Protein AF-A0AAX6LIA0-F1 (afdb_monomer)

Mean predicted aligned error: 5.25 Å

Nearest PDB structures (foldseek):
  3s5u-assembly2_E  TM=7.256E-01  e=2.165E-06  Enterococcus faecalis ATCC 4200
  3s5u-assembly2_B  TM=7.741E-01  e=2.258E-05  Enterococcus faecalis ATCC 4200
  3s5u-assembly2_D  TM=7.108E-01  e=4.194E-06  Enterococcus faecalis ATCC 4200
  3s5u-assembly1_A  TM=7.457E-01  e=5.562E-05  Enterococcus faecalis ATCC 4200
  3s5u-assembly2_C  TM=7.101E-01  e=5.907E-05  Enterococcus faecalis ATCC 4200

InterPro domains:
  IPR010146 CRISPR-associated protein, Csn2-type [TIGR01866] (2-194)
  IPR038600 CRISPR-associated protein Csn2 superfamily [G3DSA:3.40.50.11940] (22-194)

Sequence (198 aa):
MYADICQGFRDRTDDLRVSNDNLELQTTSSQCSWYGDLMLSVDLNRLFMKKIQTQIIKLMADEQQVAVLDQSRAMIAKVMEASFLLDLPLDVEEAPGLDQALKFAGIHFPTDLTHNPSAVLEALVQTHVELGLKQCPVMTNVSHYLNPEQWAAFEQQVADLGTTVIVIEYSETNRMEKFKNCCYYYVDEDLVDWRDMN

Structure (mmCIF, N/CA/C/O backbone):
data_AF-A0AAX6LIA0-F1
#
_entry.id   AF-A0AAX6LIA0-F1
#
loop_
_atom_site.group_PDB
_atom_site.id
_atom_site.type_symbol
_atom_site.label_atom_id
_atom_site.label_alt_id
_atom_site.label_comp_id
_atom_site.label_asym_id
_atom_site.label_entity_id
_atom_site.label_seq_id
_atom_site.pdbx_PDB_ins_code
_atom_site.Cartn_x
_atom_site.Cartn_y
_atom_site.Cartn_z
_atom_site.occupancy
_atom_site.B_iso_or_equiv
_atom_site.auth_seq_id
_atom_site.auth_comp_id
_atom_site.auth_asym_id
_atom_site.auth_atom_id
_atom_site.pdbx_PDB_model_num
ATOM 1 N N . MET A 1 1 ? 14.192 -15.396 -17.322 1.00 87.19 1 MET A N 1
ATOM 2 C CA . MET A 1 1 ? 14.552 -14.060 -16.802 1.00 87.19 1 MET A CA 1
ATOM 3 C C . MET A 1 1 ? 13.394 -13.339 -16.112 1.00 87.19 1 MET A C 1
ATOM 5 O O . MET A 1 1 ? 13.459 -13.213 -14.901 1.00 87.19 1 MET A O 1
ATOM 9 N N . TYR A 1 2 ? 12.337 -12.878 -16.806 1.00 92.56 2 TYR A N 1
ATOM 10 C CA . TYR A 1 2 ? 11.229 -12.137 -16.153 1.00 92.56 2 TYR A CA 1
ATOM 11 C C . TYR A 1 2 ? 10.661 -12.864 -14.921 1.00 92.56 2 TYR A C 1
ATOM 13 O O . TYR A 1 2 ? 10.548 -12.285 -13.841 1.00 92.56 2 TYR A O 1
ATOM 21 N N . ALA A 1 3 ? 10.359 -14.159 -15.069 1.00 92.81 3 ALA A N 1
ATOM 22 C CA . ALA A 1 3 ? 9.861 -14.983 -13.973 1.00 92.81 3 ALA A CA 1
ATOM 23 C C . ALA A 1 3 ? 10.859 -15.069 -12.805 1.00 92.81 3 ALA A C 1
ATOM 25 O O . ALA A 1 3 ? 10.437 -15.005 -11.654 1.00 92.81 3 ALA A O 1
ATOM 26 N N . ASP A 1 4 ? 12.158 -15.161 -13.096 1.00 92.81 4 ASP A N 1
ATOM 27 C CA . ASP A 1 4 ? 13.226 -15.272 -12.097 1.00 92.81 4 ASP A CA 1
ATOM 28 C C . ASP A 1 4 ? 13.369 -13.972 -11.300 1.00 92.81 4 ASP A C 1
ATOM 30 O O . ASP A 1 4 ? 13.401 -14.010 -10.073 1.00 92.81 4 ASP A O 1
ATOM 34 N N . ILE A 1 5 ? 13.321 -12.814 -11.972 1.00 93.38 5 ILE A N 1
ATOM 35 C CA . ILE A 1 5 ? 13.287 -11.494 -11.320 1.00 93.38 5 ILE A CA 1
ATOM 36 C C . ILE A 1 5 ? 12.077 -11.402 -10.381 1.00 93.38 5 ILE A C 1
ATOM 38 O O . ILE A 1 5 ? 12.208 -10.991 -9.226 1.00 93.38 5 ILE A O 1
ATOM 42 N N . CYS A 1 6 ? 10.901 -11.844 -10.840 1.00 94.88 6 CYS A N 1
ATOM 43 C CA . CYS A 1 6 ? 9.702 -11.873 -10.005 1.00 94.88 6 CYS A CA 1
ATOM 44 C C . CYS A 1 6 ? 9.860 -12.801 -8.787 1.00 94.88 6 CYS A C 1
ATOM 46 O O . CYS A 1 6 ? 9.367 -12.472 -7.710 1.00 94.88 6 CYS A O 1
ATOM 48 N N . GLN A 1 7 ? 10.524 -13.957 -8.914 1.00 94.69 7 GLN A N 1
ATOM 49 C CA . GLN A 1 7 ? 10.805 -14.816 -7.753 1.00 94.69 7 GLN A CA 1
ATOM 50 C C . GLN A 1 7 ? 11.839 -14.189 -6.806 1.00 94.69 7 GLN A C 1
ATOM 52 O O . GLN A 1 7 ? 11.670 -14.294 -5.590 1.00 94.69 7 GLN A O 1
ATOM 57 N N . GLY A 1 8 ? 12.841 -13.488 -7.338 1.00 95.06 8 GLY A N 1
ATOM 58 C CA . GLY A 1 8 ? 13.855 -12.784 -6.555 1.00 95.06 8 GLY A CA 1
ATOM 59 C C . GLY A 1 8 ? 13.259 -11.679 -5.680 1.00 95.06 8 GLY A C 1
ATOM 60 O O . GLY A 1 8 ? 13.524 -11.620 -4.480 1.00 95.06 8 GLY A O 1
ATOM 61 N N . PHE A 1 9 ? 12.358 -10.850 -6.220 1.00 95.31 9 PHE A N 1
ATOM 62 C CA . PHE A 1 9 ? 11.656 -9.834 -5.416 1.00 95.31 9 PHE A CA 1
ATOM 63 C C . PHE A 1 9 ? 10.681 -10.427 -4.390 1.00 95.31 9 PHE A C 1
ATOM 65 O O . PHE A 1 9 ? 10.321 -9.763 -3.420 1.00 95.31 9 PHE A O 1
ATOM 72 N N . ARG A 1 10 ? 10.263 -11.683 -4.578 1.00 92.75 10 ARG A N 1
ATOM 73 C CA . ARG A 1 10 ? 9.476 -12.444 -3.596 1.00 92.75 10 ARG A CA 1
ATOM 74 C C . ARG A 1 10 ? 10.340 -13.139 -2.545 1.00 92.75 10 ARG A C 1
ATOM 76 O O . ARG A 1 10 ? 9.775 -13.867 -1.731 1.00 92.75 10 ARG A O 1
ATOM 83 N N . ASP A 1 11 ? 11.659 -12.938 -2.582 1.00 91.12 11 ASP A N 1
ATOM 84 C CA . ASP A 1 11 ? 12.640 -13.556 -1.682 1.00 91.12 11 ASP A CA 1
ATOM 85 C C . ASP A 1 11 ? 12.565 -15.097 -1.716 1.00 91.12 11 ASP A C 1
ATOM 87 O O . ASP A 1 11 ? 12.709 -15.782 -0.706 1.00 91.12 11 ASP A O 1
ATOM 91 N N . ARG A 1 12 ? 12.240 -15.656 -2.893 1.00 90.31 12 ARG A N 1
ATOM 92 C CA . ARG A 1 12 ? 12.114 -17.109 -3.124 1.00 90.31 12 ARG A CA 1
ATOM 93 C C . ARG A 1 12 ? 13.359 -17.727 -3.748 1.00 90.31 12 ARG A C 1
ATOM 95 O O . ARG A 1 12 ? 13.470 -18.951 -3.774 1.00 90.31 12 ARG A O 1
ATOM 102 N N . THR A 1 13 ? 14.249 -16.893 -4.269 1.00 90.12 13 THR A N 1
ATOM 103 C CA . THR A 1 13 ? 15.551 -17.267 -4.816 1.00 90.12 13 THR A CA 1
ATOM 104 C C . THR A 1 13 ? 16.598 -16.273 -4.321 1.00 90.12 13 THR A C 1
ATOM 106 O O . THR A 1 13 ? 16.269 -15.133 -3.997 1.00 90.12 13 THR A O 1
ATOM 109 N N . ASP A 1 14 ? 17.861 -1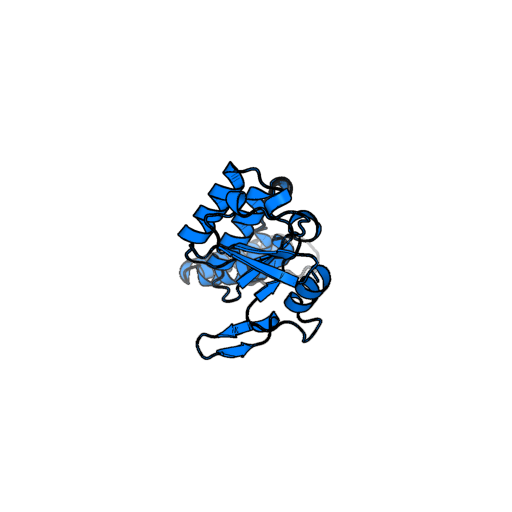6.698 -4.267 1.00 83.81 14 ASP A N 1
ATOM 110 C CA . ASP A 1 14 ? 18.987 -15.865 -3.817 1.00 83.81 14 ASP A CA 1
ATOM 111 C C . ASP A 1 14 ? 19.629 -15.038 -4.949 1.00 83.81 14 ASP A C 1
ATOM 113 O O . ASP A 1 14 ? 20.613 -14.331 -4.725 1.00 83.81 14 ASP A O 1
ATOM 117 N N . ASP A 1 15 ? 19.062 -15.112 -6.155 1.00 86.56 15 ASP A N 1
ATOM 118 C CA . ASP A 1 15 ? 19.636 -14.558 -7.387 1.00 86.56 15 ASP A CA 1
ATOM 119 C C . ASP A 1 15 ? 19.464 -13.035 -7.518 1.00 86.56 15 ASP A C 1
ATOM 121 O O . ASP A 1 15 ? 20.076 -12.413 -8.385 1.00 86.56 15 ASP A O 1
ATOM 125 N N . LEU A 1 16 ? 18.637 -12.419 -6.662 1.00 91.75 16 LEU A N 1
ATOM 126 C CA . LEU A 1 16 ? 18.396 -10.978 -6.638 1.00 91.75 16 LEU A CA 1
ATOM 127 C C . LEU A 1 16 ? 18.732 -10.398 -5.264 1.00 91.75 16 LEU A C 1
ATOM 129 O O . LEU A 1 16 ? 18.259 -10.872 -4.231 1.00 91.75 16 LEU A O 1
ATOM 133 N N . ARG A 1 17 ? 19.516 -9.320 -5.255 1.00 90.25 17 ARG A N 1
ATOM 134 C CA . ARG A 1 17 ? 19.875 -8.570 -4.049 1.00 90.25 17 ARG A CA 1
ATOM 135 C C . ARG A 1 17 ? 19.658 -7.083 -4.277 1.00 90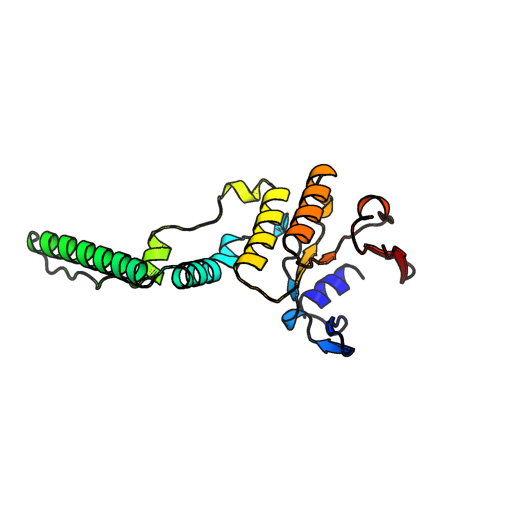.25 17 ARG A C 1
ATOM 137 O O . ARG A 1 17 ? 19.789 -6.596 -5.396 1.00 90.25 17 ARG A O 1
ATOM 144 N N . VAL A 1 18 ? 19.349 -6.377 -3.197 1.00 92.31 18 VAL A N 1
ATOM 145 C CA . VAL A 1 18 ? 19.300 -4.911 -3.159 1.00 92.31 18 VAL A CA 1
ATOM 146 C C . VAL A 1 18 ? 20.508 -4.446 -2.360 1.00 92.31 18 VAL A C 1
ATOM 148 O O . VAL A 1 18 ? 20.872 -5.103 -1.389 1.00 92.31 18 VAL A O 1
ATOM 151 N N . SER A 1 19 ? 21.143 -3.349 -2.754 1.00 93.00 19 SER A N 1
ATOM 152 C CA . SER A 1 19 ? 22.216 -2.736 -1.973 1.00 93.00 19 SER A CA 1
ATOM 153 C C . SER A 1 19 ? 21.816 -1.354 -1.487 1.00 93.00 19 SER A C 1
ATOM 155 O O . SER A 1 19 ? 21.057 -0.657 -2.157 1.00 93.00 19 SER A O 1
ATOM 157 N N . ASN A 1 20 ? 22.365 -0.946 -0.348 1.00 91.44 20 ASN A N 1
ATOM 158 C CA . ASN A 1 20 ? 22.304 0.446 0.090 1.00 91.44 20 ASN A CA 1
ATOM 159 C C . ASN A 1 20 ? 23.409 1.296 -0.572 1.00 91.44 20 ASN A C 1
ATOM 161 O O . ASN A 1 20 ? 24.219 0.793 -1.354 1.00 91.44 20 ASN A O 1
ATOM 165 N N . ASP A 1 21 ? 23.474 2.577 -0.202 1.00 91.56 21 ASP A N 1
ATOM 166 C CA . ASP A 1 21 ? 24.473 3.535 -0.704 1.00 91.56 21 ASP A CA 1
ATOM 167 C C . ASP A 1 21 ? 25.926 3.140 -0.377 1.00 91.56 21 ASP A C 1
ATOM 169 O O . ASP A 1 21 ? 26.859 3.564 -1.056 1.00 91.56 21 ASP A O 1
ATOM 173 N N . ASN A 1 22 ? 26.126 2.291 0.636 1.00 94.56 22 ASN A N 1
ATOM 174 C CA . ASN A 1 22 ? 27.432 1.753 1.024 1.00 94.56 22 ASN A CA 1
ATOM 175 C C . ASN A 1 22 ? 27.770 0.435 0.306 1.00 94.56 22 ASN A C 1
ATOM 177 O O . ASN A 1 22 ? 28.763 -0.208 0.650 1.00 94.56 22 ASN A O 1
ATOM 181 N N . LEU A 1 23 ? 26.957 0.021 -0.674 1.00 89.94 23 LEU A N 1
ATOM 182 C CA . LEU A 1 23 ? 27.071 -1.248 -1.402 1.00 89.94 23 LEU A CA 1
ATOM 183 C C . LEU A 1 23 ? 26.906 -2.493 -0.513 1.00 89.94 23 LEU A C 1
ATOM 185 O O . LEU A 1 23 ? 27.300 -3.598 -0.893 1.00 89.94 23 LEU A O 1
ATOM 189 N N . GLU A 1 24 ? 26.299 -2.345 0.664 1.00 94.19 24 GLU A N 1
ATOM 190 C CA . GLU A 1 24 ? 25.986 -3.474 1.534 1.00 94.19 24 GLU A CA 1
ATOM 191 C C . GLU A 1 24 ? 24.736 -4.182 1.017 1.00 94.19 24 GLU A C 1
ATOM 193 O O . GLU A 1 24 ? 23.686 -3.564 0.828 1.00 94.19 24 GLU A O 1
ATOM 198 N N . LEU A 1 25 ? 24.848 -5.494 0.802 1.00 93.31 25 LEU A N 1
ATOM 199 C CA . LEU A 1 25 ? 23.755 -6.315 0.294 1.00 93.31 25 LEU A CA 1
ATOM 200 C C . LEU A 1 25 ? 22.688 -6.551 1.369 1.00 93.31 25 LEU A C 1
ATOM 202 O O . LEU A 1 25 ? 22.980 -6.929 2.503 1.00 93.31 25 LEU A O 1
ATOM 206 N N . GLN A 1 26 ? 21.433 -6.402 0.969 1.00 92.75 26 GLN A N 1
ATOM 207 C CA . GLN A 1 26 ? 20.232 -6.589 1.772 1.00 92.75 26 GLN A CA 1
ATOM 208 C C . GLN A 1 26 ? 19.283 -7.568 1.068 1.00 92.75 26 GLN A C 1
ATOM 210 O O . GLN A 1 26 ? 19.375 -7.804 -0.142 1.00 92.75 26 GLN A O 1
ATOM 215 N N . THR A 1 27 ? 18.374 -8.183 1.830 1.00 91.62 27 THR A N 1
ATOM 216 C CA . THR A 1 27 ? 17.335 -9.044 1.244 1.00 91.62 27 THR A CA 1
ATOM 217 C C . THR A 1 27 ? 16.248 -8.191 0.608 1.00 91.62 27 THR A C 1
ATOM 219 O O . THR A 1 27 ? 15.899 -7.125 1.129 1.00 91.62 27 THR A O 1
ATOM 222 N N . THR A 1 28 ? 15.664 -8.682 -0.483 1.00 93.44 28 THR A N 1
ATOM 223 C CA . THR A 1 28 ? 14.541 -8.015 -1.154 1.00 93.44 28 THR A CA 1
ATOM 224 C C . THR A 1 28 ? 13.358 -7.876 -0.203 1.00 93.44 28 THR A C 1
ATOM 226 O O . THR A 1 28 ? 12.799 -6.795 -0.094 1.00 93.44 28 THR A O 1
ATOM 229 N N . SER A 1 29 ? 13.053 -8.900 0.598 1.00 91.62 29 SER A N 1
ATOM 230 C CA . SER A 1 29 ? 11.992 -8.851 1.614 1.00 91.62 29 SER A CA 1
ATOM 231 C C . SER A 1 29 ? 12.174 -7.749 2.664 1.00 91.62 29 SER A C 1
ATOM 233 O O . SER A 1 29 ? 11.187 -7.226 3.178 1.00 91.62 29 SER A O 1
ATOM 235 N N . SER A 1 30 ? 13.413 -7.365 2.990 1.00 91.94 30 SER A N 1
ATOM 236 C CA . SER A 1 30 ? 13.676 -6.296 3.963 1.00 91.94 30 SER A CA 1
ATOM 237 C C . SER A 1 30 ? 13.496 -4.896 3.376 1.00 91.94 30 SER A C 1
ATOM 239 O O . SER A 1 30 ? 13.124 -3.978 4.106 1.00 91.94 30 SER A O 1
ATOM 241 N N . GLN A 1 31 ? 13.730 -4.743 2.071 1.00 94.69 31 GLN A N 1
ATOM 242 C CA . GLN A 1 31 ? 13.754 -3.446 1.393 1.00 94.69 31 GLN A CA 1
ATOM 243 C C . GLN A 1 31 ? 12.558 -3.209 0.478 1.00 94.69 31 GLN A C 1
ATOM 245 O O . GLN A 1 31 ? 12.298 -2.067 0.125 1.00 94.69 31 GLN A O 1
ATOM 250 N N . CYS A 1 32 ? 11.817 -4.246 0.098 1.00 96.25 32 CYS A N 1
ATOM 251 C CA . CYS A 1 32 ? 10.776 -4.181 -0.916 1.00 96.25 32 CYS A CA 1
ATOM 252 C C . CYS A 1 32 ? 9.476 -4.835 -0.437 1.00 96.25 32 CYS A C 1
ATOM 254 O O . CYS A 1 32 ? 9.478 -5.881 0.213 1.00 96.25 32 CYS A O 1
ATOM 256 N N . SER A 1 33 ? 8.356 -4.232 -0.824 1.00 95.75 33 SER A N 1
ATOM 257 C CA . SER A 1 33 ? 7.013 -4.781 -0.654 1.00 95.75 33 SER A CA 1
ATOM 258 C C . SER A 1 33 ? 6.548 -5.343 -1.994 1.00 95.75 33 SER A C 1
ATOM 260 O O . SER A 1 33 ? 6.197 -4.586 -2.897 1.00 95.75 33 SER A O 1
ATOM 262 N N . TRP A 1 34 ? 6.548 -6.668 -2.144 1.00 95.44 34 TRP A N 1
ATOM 263 C CA . TRP A 1 34 ? 6.044 -7.308 -3.360 1.00 95.44 34 TRP A CA 1
ATOM 264 C C . TRP A 1 34 ? 4.512 -7.295 -3.411 1.00 95.44 34 TRP A C 1
ATOM 266 O O . TRP A 1 34 ? 3.852 -7.970 -2.617 1.00 95.44 34 TRP A O 1
ATOM 276 N N . TYR A 1 35 ? 3.959 -6.598 -4.401 1.00 94.88 35 TYR A N 1
ATOM 277 C CA . TYR A 1 35 ? 2.530 -6.591 -4.721 1.00 94.88 35 TYR A CA 1
ATOM 278 C C . TYR A 1 35 ? 2.204 -7.373 -5.997 1.00 94.88 35 TYR A C 1
ATOM 280 O O . TYR A 1 35 ? 1.096 -7.891 -6.120 1.00 94.88 35 TYR A O 1
ATOM 288 N N . GLY A 1 36 ? 3.171 -7.533 -6.907 1.00 93.81 36 GLY A N 1
ATOM 289 C CA . GLY A 1 36 ? 2.969 -8.247 -8.168 1.00 93.81 36 GLY A CA 1
ATOM 290 C C . GLY A 1 36 ? 1.932 -7.560 -9.057 1.00 93.81 36 GLY A C 1
ATOM 291 O O . GLY A 1 36 ? 1.897 -6.332 -9.134 1.00 93.81 36 GLY A O 1
ATOM 292 N N . ASP A 1 37 ? 1.099 -8.347 -9.741 1.00 93.50 37 ASP A N 1
ATOM 293 C CA . ASP A 1 37 ? 0.050 -7.805 -10.601 1.00 93.50 37 ASP A CA 1
ATOM 294 C C . ASP A 1 37 ? -1.147 -7.374 -9.748 1.00 93.50 37 ASP A C 1
ATOM 296 O O . ASP A 1 37 ? -1.846 -8.204 -9.139 1.00 93.50 37 ASP A O 1
ATOM 300 N N . LEU A 1 38 ? -1.357 -6.056 -9.712 1.00 89.44 38 LEU A N 1
ATOM 301 C CA . LEU A 1 38 ? -2.389 -5.421 -8.902 1.00 89.44 38 LEU A CA 1
ATOM 302 C C . LEU A 1 38 ? -3.796 -5.855 -9.321 1.00 89.44 38 LEU A C 1
ATOM 304 O O . LEU A 1 38 ? -4.683 -5.921 -8.475 1.00 89.44 38 LEU A O 1
ATOM 308 N N . MET A 1 39 ? -4.011 -6.179 -10.596 1.00 88.12 39 MET A N 1
ATOM 309 C CA . MET A 1 39 ? -5.343 -6.505 -11.114 1.00 88.12 39 MET A CA 1
ATOM 310 C C . MET A 1 39 ? -5.723 -7.973 -10.905 1.00 88.12 39 MET A C 1
ATOM 312 O O . MET A 1 39 ? -6.892 -8.329 -11.027 1.00 88.12 39 MET A O 1
ATOM 316 N N . LEU A 1 40 ? -4.760 -8.836 -10.569 1.00 85.94 40 LEU A N 1
ATOM 317 C CA . LEU A 1 40 ? -5.015 -10.263 -10.357 1.00 85.94 40 LEU A CA 1
ATOM 318 C C . LEU A 1 40 ? -5.135 -10.654 -8.885 1.00 85.94 40 LEU A C 1
ATOM 320 O O . LEU A 1 40 ? -5.875 -11.578 -8.551 1.00 85.94 40 LEU A O 1
ATOM 324 N N . SER A 1 41 ? -4.345 -10.031 -8.008 1.00 71.06 41 SER A N 1
ATOM 325 C CA . SER A 1 41 ? -4.038 -10.632 -6.701 1.00 71.06 41 SER A CA 1
ATOM 326 C C . SER A 1 41 ? -4.152 -9.697 -5.499 1.00 71.06 41 SER A C 1
ATOM 328 O O . SER A 1 41 ? -4.019 -10.150 -4.353 1.00 71.06 41 SER A O 1
ATOM 330 N N . VAL A 1 42 ? -4.408 -8.409 -5.737 1.00 83.75 42 VAL A N 1
ATOM 331 C CA . VAL A 1 42 ? -4.320 -7.378 -4.706 1.00 83.75 42 VAL A CA 1
ATOM 332 C C . VAL A 1 42 ? -5.695 -7.003 -4.168 1.00 83.75 42 VAL A C 1
ATOM 334 O O . VAL A 1 42 ? -6.577 -6.541 -4.879 1.00 83.75 42 VAL A O 1
ATOM 337 N N . ASP A 1 43 ? -5.835 -7.169 -2.857 1.00 90.69 43 ASP A N 1
ATOM 338 C CA . ASP A 1 43 ? -6.943 -6.650 -2.064 1.00 90.69 43 ASP A CA 1
ATOM 339 C C . ASP A 1 43 ? -6.353 -5.669 -1.046 1.00 90.69 43 ASP A C 1
ATOM 341 O O . ASP A 1 43 ? -5.700 -6.075 -0.077 1.00 90.69 43 ASP A O 1
ATOM 345 N N . LEU A 1 44 ? -6.559 -4.371 -1.283 1.00 93.75 44 LEU A N 1
ATOM 346 C CA . LEU A 1 44 ? -6.023 -3.309 -0.430 1.00 93.75 44 LEU A CA 1
ATOM 347 C C . LEU A 1 44 ? -6.586 -3.373 0.995 1.00 93.75 44 LEU A C 1
ATOM 349 O O . LEU A 1 44 ? -5.865 -3.061 1.948 1.00 93.75 44 LEU A O 1
ATOM 353 N N . ASN A 1 45 ? -7.833 -3.831 1.167 1.00 93.75 45 ASN A N 1
ATOM 354 C CA . ASN A 1 45 ? -8.409 -4.010 2.494 1.00 93.75 45 ASN A CA 1
ATOM 355 C C . ASN A 1 45 ? -7.632 -5.082 3.261 1.00 93.75 45 ASN A C 1
ATOM 357 O O . ASN A 1 45 ? -7.171 -4.852 4.384 1.00 93.75 45 ASN A O 1
ATOM 361 N N . ARG A 1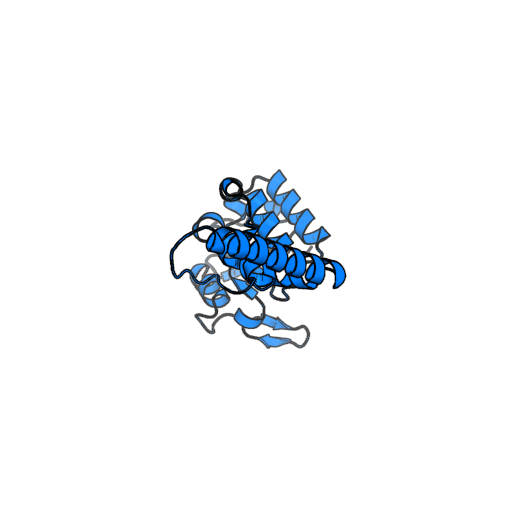 46 ? -7.396 -6.232 2.627 1.00 92.81 46 ARG A N 1
ATOM 362 C CA . ARG A 1 46 ? -6.615 -7.318 3.234 1.00 92.81 46 ARG A CA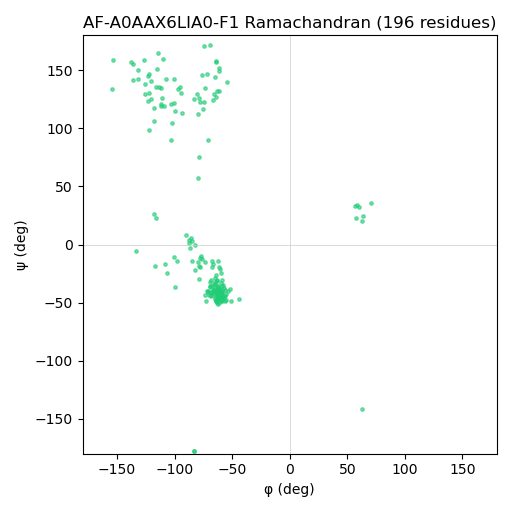 1
ATOM 363 C C . ARG A 1 46 ? -5.175 -6.904 3.545 1.00 92.81 46 ARG A C 1
ATOM 365 O O . ARG A 1 46 ? -4.632 -7.326 4.565 1.00 92.81 46 ARG A O 1
ATOM 372 N N . LEU A 1 47 ? -4.555 -6.100 2.683 1.00 93.44 47 LEU A N 1
ATOM 373 C CA . LEU A 1 47 ? -3.158 -5.685 2.834 1.00 93.44 47 LEU A CA 1
ATOM 374 C C . LEU A 1 47 ? -2.952 -4.654 3.947 1.00 93.44 47 LEU A C 1
ATOM 376 O O . LEU A 1 47 ? -1.993 -4.764 4.716 1.00 93.44 47 LEU A O 1
ATOM 380 N N . PHE A 1 48 ? -3.828 -3.651 4.036 1.00 95.62 48 PHE A N 1
ATOM 381 C CA . PHE A 1 48 ? -3.529 -2.443 4.804 1.00 95.62 48 PHE A CA 1
ATOM 382 C C . PHE A 1 48 ? -4.446 -2.186 5.998 1.00 95.62 48 PHE A C 1
ATOM 384 O O . PHE A 1 48 ? -4.022 -1.456 6.895 1.00 95.62 48 PHE A O 1
ATOM 391 N N . MET A 1 49 ? -5.639 -2.793 6.099 1.00 94.56 49 MET A N 1
ATOM 392 C CA . MET A 1 49 ? -6.629 -2.375 7.112 1.00 94.56 49 MET A CA 1
ATOM 393 C C . MET A 1 49 ? -6.109 -2.402 8.545 1.00 94.56 49 MET A C 1
ATOM 395 O O . MET A 1 49 ? -6.322 -1.455 9.296 1.00 94.56 49 MET A O 1
ATOM 399 N N . LYS A 1 50 ? -5.361 -3.440 8.927 1.00 93.81 50 LYS A N 1
ATOM 400 C CA . LYS A 1 50 ? -4.789 -3.516 10.279 1.00 93.81 50 LYS A CA 1
ATOM 401 C C . LYS A 1 50 ? -3.830 -2.352 10.566 1.00 93.81 50 LYS A C 1
ATOM 403 O O . LYS A 1 50 ? -3.832 -1.798 11.666 1.00 93.81 50 LYS A O 1
ATOM 408 N N . LYS A 1 51 ? -2.998 -1.988 9.585 1.00 95.50 51 LYS A N 1
ATOM 409 C CA . LYS A 1 51 ? -2.042 -0.877 9.702 1.00 95.50 51 LYS A CA 1
ATOM 410 C C . LYS A 1 51 ? -2.769 0.468 9.702 1.00 95.50 51 LYS A C 1
ATOM 412 O O . LYS A 1 51 ? -2.444 1.302 10.536 1.00 95.50 51 LYS A O 1
ATOM 417 N N . ILE A 1 52 ? -3.787 0.629 8.857 1.00 96.38 52 ILE A N 1
ATOM 418 C CA . ILE A 1 52 ? -4.641 1.823 8.804 1.00 96.38 52 ILE A CA 1
ATOM 419 C C . ILE A 1 52 ? -5.356 2.039 10.136 1.00 96.38 52 ILE A C 1
ATOM 421 O O . ILE A 1 52 ? -5.243 3.116 10.704 1.00 96.38 52 ILE A O 1
ATOM 425 N N . GLN A 1 53 ? -6.001 1.016 10.699 1.00 94.56 53 GLN A N 1
ATOM 426 C CA . GLN A 1 53 ? -6.648 1.113 12.015 1.00 94.56 53 GLN A CA 1
ATOM 427 C C . GLN A 1 53 ? -5.657 1.545 13.100 1.00 94.56 53 GLN A C 1
ATOM 429 O O . GLN A 1 53 ? -5.938 2.445 13.884 1.00 94.56 53 GLN A O 1
ATOM 434 N N . THR A 1 54 ? -4.465 0.943 13.105 1.00 94.31 54 THR A N 1
ATOM 435 C CA . THR A 1 54 ? -3.399 1.309 14.048 1.00 94.31 54 THR A CA 1
ATOM 436 C C . THR A 1 54 ? -2.963 2.763 13.861 1.00 94.31 54 THR A C 1
ATOM 438 O O . THR A 1 54 ? -2.736 3.466 14.842 1.00 94.31 54 THR A O 1
ATOM 441 N N . GLN A 1 55 ? -2.840 3.220 12.615 1.00 95.50 55 GLN A N 1
ATOM 442 C CA . GLN A 1 55 ? -2.443 4.587 12.299 1.00 95.50 55 GLN A CA 1
ATOM 443 C C . GLN A 1 55 ? -3.524 5.597 12.689 1.00 95.50 55 GLN A C 1
ATOM 445 O O . GLN A 1 55 ? -3.202 6.619 13.279 1.00 95.50 55 GLN A O 1
ATOM 450 N N . ILE A 1 56 ? -4.799 5.287 12.453 1.00 95.62 56 ILE A N 1
ATOM 451 C CA . ILE A 1 56 ? -5.925 6.126 12.878 1.00 95.62 56 ILE A CA 1
ATOM 452 C C . ILE A 1 56 ? -5.907 6.310 14.394 1.00 95.62 56 ILE A C 1
ATOM 454 O O . ILE A 1 56 ? -5.941 7.448 14.848 1.00 95.62 56 ILE A O 1
ATOM 458 N N . ILE A 1 57 ? -5.762 5.231 15.176 1.00 94.50 57 ILE A N 1
ATOM 459 C CA . ILE A 1 57 ? -5.661 5.332 16.645 1.00 94.50 57 ILE A CA 1
ATOM 460 C C . ILE A 1 57 ? -4.510 6.258 17.043 1.00 94.50 57 ILE A C 1
ATOM 462 O O . ILE A 1 57 ? -4.685 7.107 17.906 1.00 94.50 57 ILE A O 1
ATOM 466 N N . LYS A 1 58 ? -3.343 6.132 16.399 1.00 94.31 58 LYS A N 1
ATOM 467 C CA . LYS A 1 58 ? -2.182 6.991 16.685 1.00 94.31 58 LYS A CA 1
ATOM 468 C C . LYS A 1 58 ? -2.409 8.464 16.346 1.00 94.31 58 LYS A C 1
ATOM 470 O O . LYS A 1 58 ? -1.803 9.316 16.984 1.00 94.31 58 LYS A O 1
ATOM 475 N N . LEU A 1 59 ? -3.209 8.751 15.322 1.00 94.94 59 LEU A N 1
ATOM 476 C CA . LEU A 1 59 ? -3.520 10.114 14.890 1.00 94.94 59 LEU A CA 1
ATOM 477 C C . LEU A 1 59 ? -4.638 10.753 15.722 1.00 94.94 59 LEU A C 1
ATOM 479 O O . LEU A 1 59 ? -4.735 11.977 15.763 1.00 94.94 59 LEU A O 1
ATOM 483 N N . MET A 1 60 ? -5.476 9.949 16.379 1.00 95.62 60 MET A N 1
ATOM 484 C CA . MET A 1 60 ? -6.492 10.456 17.296 1.00 95.62 60 MET A CA 1
ATOM 485 C C . MET A 1 60 ? -5.832 11.101 18.514 1.00 95.62 60 MET A C 1
ATOM 487 O O . MET A 1 60 ? -5.025 10.468 19.198 1.00 95.62 60 MET A O 1
ATOM 491 N N . ALA A 1 61 ? -6.247 12.326 18.832 1.00 96.25 61 ALA A N 1
ATOM 492 C CA . ALA A 1 61 ? -5.875 12.963 20.089 1.00 96.25 61 ALA A CA 1
ATOM 493 C C . ALA A 1 61 ? -6.411 12.154 21.283 1.00 96.25 61 ALA A C 1
ATOM 495 O O . ALA A 1 61 ? -7.468 11.522 21.185 1.00 96.25 61 ALA A O 1
ATOM 496 N N . ASP A 1 62 ? -5.727 12.222 22.427 1.00 96.50 62 ASP A N 1
ATOM 497 C CA . ASP A 1 62 ? -6.109 11.483 23.640 1.00 96.50 62 ASP A CA 1
ATOM 498 C C . ASP A 1 62 ? -7.571 11.744 24.038 1.00 96.50 62 ASP A C 1
ATOM 500 O O . ASP A 1 62 ? -8.313 10.822 24.369 1.00 96.50 62 ASP A O 1
ATOM 504 N N . GLU A 1 63 ? -8.030 12.989 23.907 1.00 97.06 63 GLU A N 1
ATOM 505 C CA . GLU A 1 63 ? -9.414 13.394 24.179 1.00 97.06 63 GLU A CA 1
ATOM 506 C C . GLU A 1 63 ? -10.428 12.684 23.267 1.00 97.06 63 GLU A C 1
ATOM 508 O O . GLU A 1 63 ? -11.501 12.286 23.719 1.00 97.06 63 GLU A O 1
ATOM 513 N N . GLN A 1 64 ? -10.089 12.472 21.990 1.00 96.31 64 GLN A N 1
ATOM 514 C CA . GLN A 1 64 ? -10.944 11.747 21.044 1.00 96.31 64 GLN A CA 1
ATOM 515 C C . GLN A 1 64 ? -10.985 10.255 21.373 1.00 96.31 64 GLN A C 1
ATOM 517 O O . GLN A 1 64 ? -12.043 9.632 21.291 1.00 96.31 64 GLN A O 1
ATOM 522 N N . GLN A 1 65 ? -9.846 9.680 21.760 1.00 96.31 65 GLN A N 1
ATOM 523 C CA . GLN A 1 65 ? -9.765 8.284 22.183 1.00 96.31 65 GLN A CA 1
ATOM 524 C C . GLN A 1 65 ? -10.615 8.035 23.435 1.00 96.31 65 GLN A C 1
ATOM 526 O O . GLN A 1 65 ? -11.408 7.092 23.465 1.00 96.31 65 GLN A O 1
ATOM 531 N N . VAL A 1 66 ? -10.509 8.917 24.432 1.00 96.38 66 VAL A N 1
ATOM 532 C CA . VAL A 1 66 ? -11.343 8.886 25.642 1.00 96.38 66 VAL A CA 1
ATOM 533 C C . VAL A 1 66 ? -12.821 9.029 25.282 1.00 96.38 66 VAL A C 1
ATOM 535 O O . VAL A 1 66 ? -13.626 8.211 25.718 1.00 96.38 66 VAL A O 1
ATOM 538 N N . ALA A 1 67 ? -13.179 9.983 24.418 1.00 96.44 67 ALA A N 1
ATOM 539 C CA . ALA A 1 67 ? -14.567 10.191 24.011 1.00 96.44 67 ALA A CA 1
ATOM 540 C C . ALA A 1 67 ? -15.191 8.948 23.347 1.00 96.44 67 ALA A C 1
ATOM 542 O O . ALA A 1 67 ? -16.338 8.607 23.642 1.00 96.44 67 ALA A O 1
ATOM 543 N N . VAL A 1 68 ? -14.449 8.240 22.488 1.00 95.00 68 VAL A N 1
ATOM 544 C CA . VAL A 1 68 ? -14.920 6.986 21.871 1.00 95.00 68 VAL A CA 1
ATOM 545 C C . VAL A 1 68 ? -15.146 5.902 22.927 1.00 95.00 68 VAL A C 1
ATOM 547 O O . VAL A 1 68 ? -16.169 5.214 22.904 1.00 95.00 68 VAL A O 1
ATOM 550 N N . LEU A 1 69 ? -14.224 5.759 23.881 1.00 95.50 69 LEU A N 1
ATOM 551 C CA . LEU A 1 69 ? -14.348 4.777 24.961 1.00 95.50 69 LEU A CA 1
ATOM 552 C C . LEU A 1 69 ? -15.517 5.095 25.903 1.00 95.50 69 LEU A C 1
ATOM 554 O O . LEU A 1 69 ? -16.248 4.185 26.295 1.00 95.50 69 LEU A O 1
ATOM 558 N N . ASP A 1 70 ? -15.736 6.365 26.231 1.00 95.88 70 ASP A N 1
ATOM 559 C CA . ASP A 1 70 ? -16.850 6.790 27.080 1.00 95.88 70 ASP A CA 1
ATOM 560 C C . ASP A 1 70 ? -18.201 6.555 26.393 1.00 95.88 70 ASP A C 1
ATOM 562 O O . ASP A 1 70 ? -19.134 6.045 27.018 1.00 95.88 70 ASP A O 1
ATOM 566 N N . GLN A 1 71 ? -18.302 6.836 25.089 1.00 94.75 71 GLN A N 1
ATOM 567 C CA . GLN A 1 71 ? -19.500 6.522 24.301 1.00 94.75 71 GLN A CA 1
ATOM 568 C C . GLN A 1 71 ? -19.768 5.014 24.238 1.00 94.75 71 GLN A C 1
ATOM 570 O O . GLN A 1 71 ? -20.916 4.589 24.385 1.00 94.75 71 GLN A O 1
ATOM 575 N N . SER A 1 72 ? -18.719 4.204 24.082 1.00 93.88 72 SER A N 1
ATOM 576 C CA . SER A 1 72 ? -18.798 2.741 24.113 1.00 93.88 72 SER A CA 1
ATOM 577 C C . SER A 1 72 ? -19.345 2.224 25.454 1.00 93.88 72 SER A C 1
ATOM 579 O O . SER A 1 72 ? -20.300 1.444 25.490 1.00 93.88 72 SER A O 1
ATOM 581 N N . ARG A 1 73 ? -18.834 2.740 26.579 1.00 94.44 73 ARG A N 1
ATOM 582 C CA . ARG A 1 73 ? -19.329 2.407 27.930 1.00 94.44 73 ARG A CA 1
ATOM 583 C C . ARG A 1 73 ? -20.772 2.847 28.148 1.00 94.44 73 ARG A C 1
ATOM 585 O O . ARG A 1 73 ? -21.566 2.087 28.697 1.00 94.44 73 ARG A O 1
ATOM 592 N N . ALA A 1 74 ? -21.126 4.047 27.696 1.00 95.38 74 ALA A N 1
ATOM 593 C CA . ALA A 1 74 ? -22.488 4.560 27.798 1.00 95.38 74 ALA A CA 1
ATOM 594 C C . ALA A 1 74 ? -23.486 3.712 26.991 1.00 95.38 74 ALA A C 1
ATOM 596 O O . ALA A 1 74 ? -24.620 3.514 27.428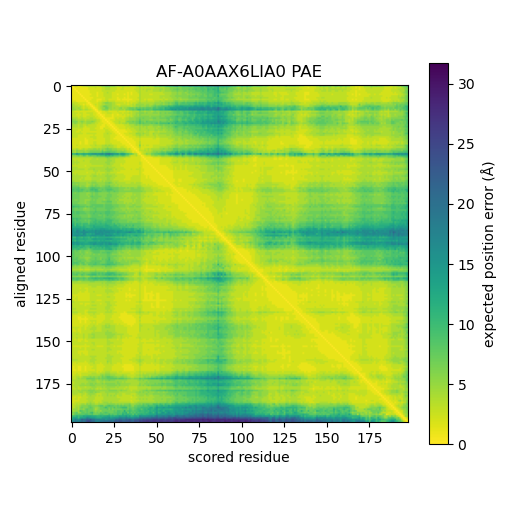 1.00 95.38 74 ALA A O 1
ATOM 597 N N . MET A 1 75 ? -23.074 3.190 25.832 1.00 94.31 75 MET A N 1
ATOM 598 C CA . MET A 1 75 ? -23.881 2.264 25.038 1.00 94.31 75 MET A CA 1
ATOM 599 C C . MET A 1 75 ? -24.141 0.960 25.801 1.00 94.31 75 MET A C 1
ATOM 601 O O . MET A 1 75 ? -25.299 0.569 25.942 1.00 94.31 75 MET A O 1
ATOM 605 N N . ILE A 1 76 ? -23.095 0.327 26.343 1.00 94.62 76 ILE A N 1
ATOM 606 C CA . ILE A 1 76 ? -23.226 -0.906 27.135 1.00 94.62 76 ILE A CA 1
ATOM 607 C C . ILE A 1 76 ? -24.112 -0.697 28.366 1.00 94.62 76 ILE A C 1
ATOM 609 O O . ILE A 1 76 ? -25.004 -1.505 28.616 1.00 94.62 76 ILE A O 1
ATOM 613 N N . ALA A 1 77 ? -23.945 0.415 29.087 1.00 93.62 77 ALA A N 1
ATOM 614 C CA . ALA A 1 77 ? -24.763 0.730 30.258 1.00 93.62 77 ALA A CA 1
ATOM 615 C C . ALA A 1 77 ? -26.265 0.803 29.924 1.00 93.62 77 ALA A C 1
ATOM 617 O O . ALA A 1 77 ? -27.085 0.260 30.660 1.00 93.62 77 ALA A O 1
ATOM 618 N N . LYS A 1 78 ? -26.629 1.408 28.784 1.00 95.19 78 LYS A N 1
ATOM 619 C CA . LYS A 1 78 ? -28.028 1.465 28.321 1.00 95.19 78 LYS A CA 1
ATOM 620 C C . LYS A 1 78 ? -28.586 0.089 27.956 1.00 95.19 78 LYS A C 1
ATOM 622 O O . LYS A 1 78 ? -29.751 -0.186 28.227 1.00 95.19 78 LYS A O 1
ATOM 627 N N . VAL A 1 79 ? -27.775 -0.771 27.336 1.00 94.94 79 VAL A N 1
ATOM 628 C CA . VAL A 1 79 ? -28.180 -2.149 27.005 1.00 94.94 79 VAL A CA 1
ATOM 629 C C . VAL A 1 79 ? -28.376 -2.972 28.278 1.00 94.94 79 VAL A C 1
ATOM 631 O O . VAL A 1 79 ? -29.370 -3.684 28.396 1.00 94.94 79 VAL A O 1
ATOM 634 N N . MET A 1 80 ? -27.480 -2.824 29.255 1.00 92.88 80 MET A N 1
ATOM 635 C CA . MET A 1 80 ? -27.584 -3.467 30.564 1.00 92.88 80 MET A CA 1
ATOM 636 C C . MET A 1 80 ? -28.842 -3.024 31.315 1.00 92.88 80 MET A C 1
ATOM 638 O O . MET A 1 80 ? -29.601 -3.871 31.778 1.00 92.88 80 MET A O 1
ATOM 642 N N . GLU A 1 81 ? -29.131 -1.723 31.355 1.00 93.12 81 GLU A N 1
ATOM 643 C CA . GLU A 1 81 ? -30.366 -1.208 31.957 1.00 93.12 81 GLU A CA 1
ATOM 644 C C . GLU A 1 81 ? -31.615 -1.812 31.299 1.00 93.12 81 GLU A C 1
ATOM 646 O O . GLU A 1 81 ? -32.519 -2.281 31.990 1.00 93.12 81 GLU A O 1
ATOM 651 N N . ALA A 1 82 ? -31.645 -1.877 29.965 1.00 94.31 82 ALA A N 1
ATOM 652 C CA . ALA A 1 82 ? -32.749 -2.491 29.235 1.00 94.31 82 ALA A CA 1
ATOM 653 C C . ALA A 1 82 ? -32.862 -4.005 29.486 1.00 94.31 82 ALA A C 1
ATOM 655 O O . ALA A 1 82 ? -33.977 -4.525 29.539 1.00 94.31 82 ALA A O 1
ATOM 656 N N . SER A 1 83 ? -31.744 -4.718 29.673 1.00 93.94 83 SER A N 1
ATOM 657 C CA . SER A 1 83 ? -31.767 -6.157 29.968 1.00 93.94 83 SER A CA 1
ATOM 658 C C . SER A 1 83 ? -32.423 -6.483 31.310 1.00 93.94 83 SER A C 1
ATOM 660 O O . SER A 1 83 ? -33.069 -7.520 31.412 1.00 93.94 83 SER A O 1
ATOM 662 N N . PHE A 1 84 ? -32.370 -5.579 32.297 1.00 91.88 84 PHE A N 1
ATOM 663 C CA . PHE A 1 84 ? -33.050 -5.767 33.585 1.00 91.88 84 PHE A CA 1
ATOM 664 C C . PHE A 1 84 ? -34.578 -5.758 33.485 1.00 91.88 84 PHE A C 1
ATOM 666 O O . PHE A 1 84 ? -35.259 -6.192 34.411 1.00 91.88 84 PHE A O 1
ATOM 673 N N . LEU A 1 85 ? -35.133 -5.264 32.375 1.00 93.75 85 LEU A N 1
ATOM 674 C CA . LEU A 1 85 ? -36.572 -5.318 32.115 1.00 93.75 85 LEU A CA 1
ATOM 675 C C . LEU A 1 85 ? -37.033 -6.716 31.681 1.00 93.75 85 LEU A C 1
ATOM 677 O O . LEU A 1 85 ? -38.237 -6.970 31.615 1.00 93.75 85 LEU A O 1
ATOM 681 N N . LEU A 1 86 ? -36.097 -7.608 31.357 1.00 93.56 86 LEU A N 1
ATOM 682 C CA . LEU A 1 86 ? -36.372 -8.982 30.972 1.00 93.56 86 LEU A CA 1
ATOM 683 C C . LEU A 1 86 ? -36.205 -9.894 32.190 1.00 93.56 86 LEU A C 1
ATOM 685 O O . LEU A 1 86 ? -35.197 -9.835 32.886 1.00 93.56 86 LEU A O 1
ATOM 689 N N . ASP A 1 87 ? -37.168 -10.790 32.408 1.00 91.81 87 ASP A N 1
ATOM 690 C CA . ASP A 1 87 ? -37.077 -11.853 33.420 1.00 91.81 87 ASP A CA 1
ATOM 691 C C . ASP A 1 87 ? -36.214 -13.017 32.899 1.00 91.81 87 ASP A C 1
ATOM 693 O O . ASP A 1 87 ? -36.667 -14.148 32.723 1.00 91.81 87 ASP A O 1
ATOM 697 N N . LEU A 1 88 ? -34.975 -12.696 32.522 1.00 93.00 88 LEU A N 1
ATOM 698 C CA . LEU A 1 88 ? -33.998 -13.619 31.956 1.00 93.00 88 LEU A CA 1
ATOM 699 C C . LEU A 1 88 ? -32.628 -13.372 32.604 1.00 93.00 88 LEU A C 1
ATOM 701 O O . 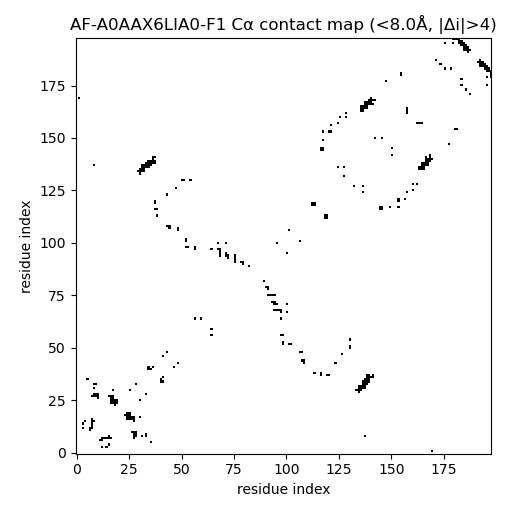LEU A 1 88 ? -32.253 -12.218 32.813 1.00 93.00 88 LEU A O 1
ATOM 705 N N . PRO A 1 89 ? -31.841 -14.424 32.885 1.00 90.12 89 PRO A N 1
ATOM 706 C CA . PRO A 1 89 ? -30.496 -14.283 33.435 1.00 90.12 89 PRO A CA 1
ATOM 707 C C . PRO A 1 89 ? -29.506 -13.917 32.318 1.00 90.12 89 PRO A C 1
ATOM 709 O O . PRO A 1 89 ? -28.783 -14.775 31.814 1.00 90.12 89 PRO A O 1
ATOM 712 N N . LEU A 1 90 ? -29.538 -12.661 31.875 1.00 91.69 90 LEU A N 1
ATOM 713 C CA . LEU A 1 90 ? -28.671 -12.148 30.816 1.00 91.69 90 LEU A CA 1
ATOM 714 C C . LEU A 1 90 ? -27.431 -11.475 31.405 1.00 91.69 90 LEU A C 1
ATOM 716 O O . LEU A 1 90 ? -27.543 -10.646 32.304 1.00 91.69 90 LEU A O 1
ATOM 720 N N . ASP A 1 91 ? -26.277 -11.778 30.819 1.00 89.31 91 ASP A N 1
ATOM 721 C CA . ASP A 1 91 ? -25.040 -11.032 31.027 1.00 89.31 91 ASP A CA 1
ATOM 722 C C . ASP A 1 91 ? -24.807 -10.085 29.843 1.00 89.31 91 ASP A C 1
ATOM 724 O O . ASP A 1 91 ? -25.078 -10.430 28.688 1.00 89.31 91 ASP A O 1
ATOM 728 N N . VAL A 1 92 ? -24.289 -8.890 30.127 1.00 89.38 92 VAL A N 1
ATOM 729 C CA . VAL A 1 92 ? -23.854 -7.931 29.105 1.00 89.38 92 VAL A CA 1
ATOM 730 C C . VAL A 1 92 ? -22.337 -7.818 29.167 1.00 89.38 92 VAL A C 1
ATOM 732 O O . VAL A 1 92 ? -21.777 -7.563 30.232 1.00 89.38 92 VAL A O 1
ATOM 735 N N . GLU A 1 93 ? -21.679 -8.033 28.027 1.00 89.56 93 GLU A N 1
ATOM 736 C CA . GLU A 1 93 ? -20.221 -7.959 27.923 1.00 89.56 93 GLU A CA 1
ATOM 737 C C . GLU A 1 93 ? -19.683 -6.548 28.209 1.00 89.56 93 GLU A C 1
ATOM 739 O O . GLU A 1 93 ? -20.384 -5.539 28.087 1.00 89.56 93 GLU A O 1
ATOM 744 N N . GLU A 1 94 ? -18.404 -6.483 28.583 1.00 88.44 94 GLU A N 1
ATOM 745 C CA . GLU A 1 94 ? -17.710 -5.221 28.818 1.00 88.44 94 GLU A CA 1
ATOM 746 C C . GLU A 1 94 ? -17.598 -4.372 27.543 1.00 88.44 94 GLU A C 1
ATOM 748 O O . GLU A 1 94 ? -17.628 -4.863 26.414 1.00 88.44 94 GLU A O 1
ATOM 753 N N . ALA A 1 95 ? -17.436 -3.060 27.733 1.00 90.00 95 ALA A N 1
ATOM 754 C CA . ALA A 1 95 ? -17.299 -2.127 26.624 1.00 90.00 95 ALA A CA 1
ATOM 755 C C . ALA A 1 95 ? -16.054 -2.432 25.771 1.00 90.00 95 ALA A C 1
ATOM 757 O O . ALA A 1 95 ? -14.960 -2.570 26.329 1.00 90.00 95 ALA A O 1
ATOM 758 N N . PRO A 1 96 ? -16.184 -2.475 24.429 1.00 91.31 96 PRO A N 1
ATOM 759 C CA . PRO A 1 96 ? -15.062 -2.758 23.547 1.00 91.31 96 PRO A CA 1
ATOM 760 C C . PRO A 1 96 ? -13.950 -1.714 23.667 1.00 91.31 96 PRO A C 1
ATOM 762 O O . PRO A 1 96 ? -14.202 -0.522 23.882 1.00 91.31 96 PRO A O 1
ATOM 765 N N . GLY A 1 97 ? -12.714 -2.169 23.451 1.00 92.50 97 GLY A N 1
ATOM 766 C CA . GLY A 1 97 ? -11.552 -1.298 23.276 1.00 92.50 97 GLY A CA 1
ATOM 767 C C . GLY A 1 97 ? -11.594 -0.513 21.957 1.00 92.50 97 GLY A C 1
ATOM 768 O O . GLY A 1 97 ? -12.417 -0.773 21.077 1.00 92.50 97 GLY A O 1
ATOM 769 N N . LEU A 1 98 ? -10.670 0.440 21.791 1.00 92.75 98 LEU A N 1
ATOM 770 C CA . LEU A 1 98 ? -10.594 1.302 20.598 1.00 92.75 98 LEU A CA 1
ATOM 771 C C . LEU A 1 98 ? -10.458 0.519 19.287 1.00 92.75 98 LEU A C 1
ATOM 773 O O . LEU A 1 98 ? -11.046 0.902 18.279 1.00 92.75 98 LEU A O 1
ATOM 777 N N . ASP A 1 99 ? -9.712 -0.586 19.287 1.00 91.62 99 ASP A N 1
ATOM 778 C CA . ASP A 1 99 ? -9.519 -1.409 18.093 1.00 91.62 99 ASP A CA 1
ATOM 779 C C . ASP A 1 99 ? -10.823 -2.090 17.649 1.00 91.62 99 ASP A C 1
ATOM 781 O O . ASP A 1 99 ? -11.119 -2.162 16.456 1.00 91.62 99 ASP A O 1
ATOM 785 N N . GLN A 1 100 ? -11.622 -2.56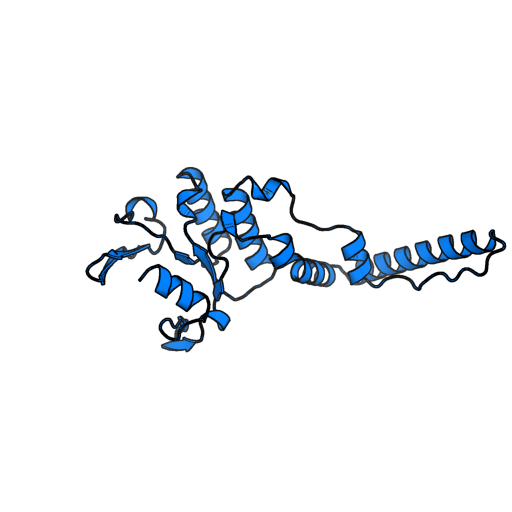4 18.605 1.00 91.44 100 GLN A N 1
ATOM 786 C CA . GLN A 1 100 ? -12.922 -3.176 18.354 1.00 91.44 100 GLN A CA 1
ATOM 787 C C . GLN A 1 100 ? -13.954 -2.125 17.934 1.00 91.44 100 GLN A C 1
ATOM 789 O O . GLN A 1 100 ? -14.699 -2.357 16.982 1.00 91.44 100 GLN A O 1
ATOM 794 N N . ALA A 1 101 ? -13.942 -0.946 18.563 1.00 91.06 101 ALA A N 1
ATOM 795 C CA . ALA A 1 101 ? -14.788 0.179 18.168 1.00 91.06 101 ALA A CA 1
ATOM 796 C C . ALA A 1 101 ? -14.501 0.635 16.724 1.00 91.06 101 ALA A C 1
ATOM 798 O O . ALA A 1 101 ? -15.425 0.840 15.939 1.00 91.06 101 ALA A O 1
ATOM 799 N N . LEU A 1 102 ? -13.227 0.718 16.327 1.00 90.12 102 LEU A N 1
ATOM 800 C CA . LEU A 1 102 ? -12.845 1.066 14.953 1.00 90.12 102 LEU A CA 1
ATOM 801 C C . LEU A 1 102 ? -13.190 -0.022 13.936 1.00 90.12 102 LEU A C 1
ATOM 803 O O . LEU A 1 102 ? -13.585 0.296 12.815 1.00 90.12 102 LEU A O 1
ATOM 807 N N . LYS A 1 103 ? -13.079 -1.303 14.305 1.00 89.31 103 LYS A N 1
ATOM 808 C CA . LYS A 1 103 ? -13.576 -2.399 13.458 1.00 89.31 103 LYS A CA 1
ATOM 809 C C . LYS A 1 103 ? -15.084 -2.292 13.253 1.00 89.31 103 LYS A C 1
ATOM 811 O O . LYS A 1 103 ? -15.547 -2.472 12.131 1.00 89.31 103 LYS A O 1
ATOM 816 N N . PHE A 1 104 ? -15.830 -1.963 14.308 1.00 89.81 104 PHE A N 1
ATOM 817 C CA . PHE A 1 104 ? -17.276 -1.763 14.236 1.00 89.81 104 PHE A CA 1
ATOM 818 C C . PHE A 1 104 ? -17.659 -0.5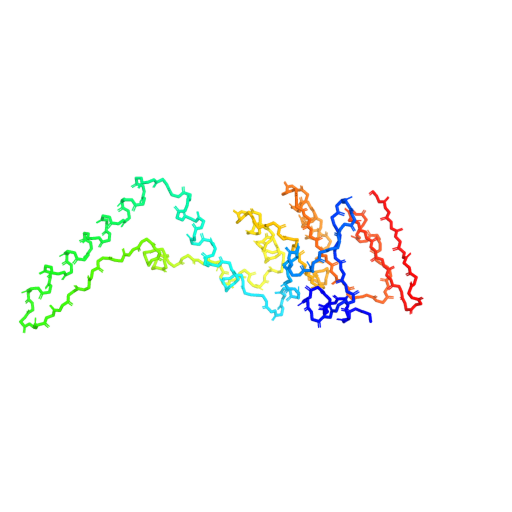66 13.354 1.00 89.81 104 PHE A C 1
ATOM 820 O O . PHE A 1 104 ? -18.644 -0.641 12.627 1.00 89.81 104 PHE A O 1
ATOM 827 N N . ALA A 1 105 ? -16.850 0.498 13.344 1.00 90.69 105 ALA A N 1
ATOM 828 C CA . ALA A 1 105 ? -17.047 1.646 12.457 1.00 90.69 105 ALA A CA 1
ATOM 829 C C . ALA A 1 105 ? -16.948 1.298 10.957 1.00 90.69 105 ALA A C 1
ATOM 831 O O . ALA A 1 105 ? -17.358 2.101 10.123 1.00 90.69 105 ALA A O 1
ATOM 832 N N . GLY A 1 106 ? -16.429 0.116 10.602 1.00 90.38 106 GLY A N 1
ATOM 833 C CA . GLY A 1 106 ? -16.492 -0.397 9.235 1.00 90.38 106 GLY A CA 1
ATOM 834 C C . GLY A 1 106 ? -15.600 0.352 8.248 1.00 90.38 106 GLY A C 1
ATOM 835 O O . GLY A 1 106 ? -15.975 0.524 7.096 1.00 90.38 106 GLY A O 1
ATOM 836 N N . ILE A 1 107 ? -14.423 0.813 8.677 1.00 92.06 107 ILE A N 1
ATOM 837 C CA . ILE A 1 107 ? -13.473 1.499 7.789 1.00 92.06 107 ILE A CA 1
ATOM 838 C C . ILE A 1 107 ? -12.932 0.509 6.749 1.00 92.06 107 ILE A C 1
ATOM 840 O O . ILE A 1 107 ? -12.371 -0.525 7.118 1.00 92.06 107 ILE A O 1
ATOM 844 N N . HIS A 1 108 ? -13.081 0.838 5.464 1.00 94.38 108 HIS A N 1
ATOM 845 C CA . HIS A 1 108 ? -12.586 0.049 4.336 1.00 94.38 108 HIS A CA 1
ATOM 846 C C . HIS A 1 108 ? -12.326 0.932 3.101 1.00 94.38 108 HIS A C 1
ATOM 848 O O . HIS A 1 108 ? -12.911 2.007 2.958 1.00 94.38 108 HIS A O 1
ATOM 854 N N .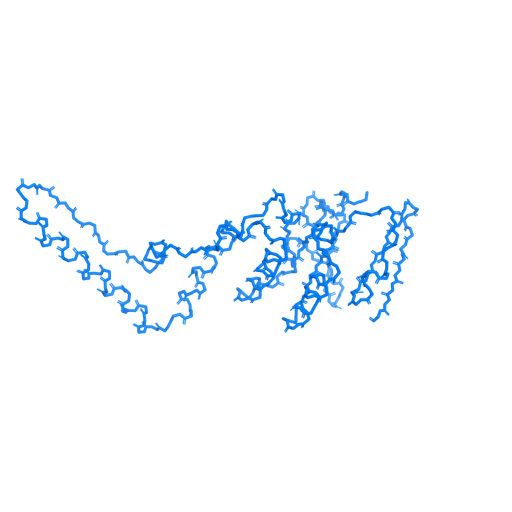 PHE A 1 109 ? -11.485 0.466 2.175 1.00 94.81 109 PHE A N 1
ATOM 855 C CA . PHE A 1 109 ? -11.431 1.012 0.816 1.00 94.81 109 PHE A CA 1
ATOM 856 C C . PHE A 1 109 ? -12.753 0.739 0.084 1.00 94.81 109 PHE A C 1
ATOM 858 O O . PHE A 1 109 ? -13.333 -0.337 0.290 1.00 94.81 109 PHE A O 1
ATOM 865 N N . PRO A 1 110 ? -13.232 1.659 -0.774 1.00 92.88 110 PRO A N 1
ATOM 866 C CA . PRO A 1 110 ? -14.436 1.446 -1.575 1.00 92.88 110 PRO A CA 1
ATOM 867 C C . PRO A 1 110 ? -14.359 0.155 -2.399 1.00 92.88 110 PRO A C 1
ATOM 869 O O . PRO A 1 110 ? -13.305 -0.197 -2.928 1.00 92.88 110 PRO A O 1
ATOM 872 N N . THR A 1 111 ? -15.467 -0.580 -2.496 1.00 86.31 111 THR A N 1
ATOM 873 C CA . THR A 1 111 ? -15.510 -1.878 -3.193 1.00 86.31 111 THR A CA 1
ATOM 874 C C . THR A 1 111 ? -15.343 -1.735 -4.705 1.00 86.31 111 THR A C 1
ATOM 876 O O . THR A 1 111 ? -14.746 -2.594 -5.356 1.00 86.31 111 THR A O 1
ATOM 879 N N . ASP A 1 112 ? -15.829 -0.630 -5.261 1.00 87.75 112 ASP A N 1
ATOM 880 C CA . ASP A 1 112 ? -15.734 -0.270 -6.671 1.00 87.75 112 ASP A CA 1
ATOM 881 C C . ASP A 1 112 ? -14.333 0.184 -7.096 1.00 87.75 112 ASP A C 1
ATOM 883 O O . ASP A 1 112 ? -14.041 0.157 -8.291 1.00 87.75 112 ASP A O 1
ATOM 887 N N . LEU A 1 113 ? -13.447 0.497 -6.141 1.00 89.31 113 LEU A N 1
ATOM 888 C CA . LEU A 1 113 ? -12.052 0.860 -6.400 1.00 89.31 113 LEU A CA 1
ATOM 889 C C . LEU A 1 113 ? -11.353 -0.180 -7.285 1.00 89.31 113 LEU A C 1
ATOM 891 O O . LEU A 1 113 ? -10.613 0.179 -8.192 1.00 89.31 113 LEU A O 1
ATOM 895 N N . THR A 1 114 ? -11.648 -1.465 -7.069 1.00 83.94 114 THR A N 1
ATOM 896 C CA . THR A 1 114 ? -11.059 -2.593 -7.812 1.00 83.94 114 THR A CA 1
ATOM 897 C C . THR A 1 114 ? -11.349 -2.582 -9.317 1.00 83.94 114 THR A C 1
ATOM 899 O O . THR A 1 114 ? -10.614 -3.206 -10.076 1.00 83.94 114 THR A O 1
ATOM 902 N N . HIS A 1 115 ? -12.368 -1.848 -9.774 1.00 86.62 115 HIS A N 1
ATOM 903 C CA . HIS A 1 115 ? -12.693 -1.716 -11.197 1.00 86.62 115 HIS A CA 1
ATOM 904 C C . HIS A 1 115 ? -11.917 -0.593 -11.899 1.00 86.62 115 HIS A C 1
ATOM 906 O O . HIS A 1 115 ? -12.068 -0.413 -13.108 1.00 86.62 115 HIS A O 1
ATOM 912 N N . ASN A 1 116 ? -11.102 0.171 -11.168 1.00 92.06 116 ASN A N 1
ATOM 913 C CA . ASN A 1 116 ? -10.316 1.272 -11.709 1.00 92.06 116 ASN A CA 1
ATOM 914 C C . ASN A 1 116 ? -8.818 1.049 -11.426 1.00 92.06 116 ASN A C 1
ATOM 916 O O . ASN A 1 116 ? -8.348 1.374 -10.333 1.00 92.06 116 ASN A O 1
ATOM 920 N N . PRO A 1 117 ? -8.048 0.540 -12.408 1.00 92.38 117 PRO A N 1
ATOM 921 C CA . PRO A 1 117 ? -6.626 0.254 -12.231 1.00 92.38 117 PRO A CA 1
ATOM 922 C C . PRO A 1 117 ? -5.794 1.457 -11.770 1.00 92.38 117 PRO A C 1
ATOM 924 O O . PRO A 1 117 ? -4.930 1.295 -10.910 1.00 92.38 117 PRO A O 1
ATOM 927 N N . SER A 1 118 ? -6.085 2.657 -12.292 1.00 94.44 118 SER A N 1
ATOM 928 C CA . SER A 1 118 ? -5.410 3.902 -11.886 1.00 94.44 118 SER A CA 1
ATOM 929 C C . SER A 1 118 ? -5.659 4.189 -10.411 1.00 94.44 118 SER A C 1
ATOM 931 O O . SER A 1 118 ? -4.723 4.372 -9.642 1.00 94.44 118 SER A O 1
ATOM 933 N N . ALA A 1 119 ? -6.920 4.114 -9.980 1.00 94.25 119 ALA A N 1
ATOM 934 C CA . ALA A 1 119 ? -7.281 4.409 -8.600 1.00 94.25 119 ALA A CA 1
ATOM 935 C C . ALA A 1 119 ? -6.726 3.371 -7.606 1.00 94.25 119 ALA A C 1
ATOM 937 O O . ALA A 1 119 ? -6.329 3.735 -6.501 1.00 94.25 119 ALA A O 1
ATOM 938 N N . VAL A 1 120 ? -6.657 2.084 -7.978 1.00 94.88 120 VAL A N 1
ATOM 939 C CA . VAL A 1 120 ? -6.005 1.048 -7.147 1.00 94.88 120 VAL A CA 1
ATOM 940 C C . VAL A 1 120 ? -4.526 1.362 -6.959 1.00 94.88 120 VAL A C 1
ATOM 942 O O . VAL A 1 120 ? -4.009 1.253 -5.846 1.00 94.88 120 VAL A O 1
ATOM 945 N N . LEU A 1 121 ? -3.852 1.735 -8.043 1.00 94.94 121 LEU A N 1
ATOM 946 C CA . LEU A 1 121 ? -2.435 2.056 -8.036 1.00 94.94 121 LEU A CA 1
ATOM 947 C C . LEU A 1 121 ? -2.148 3.292 -7.175 1.00 94.94 121 LEU A C 1
ATOM 949 O O . LEU A 1 121 ? -1.294 3.238 -6.286 1.00 94.94 121 LEU A O 1
ATOM 953 N N . GLU A 1 122 ? -2.921 4.357 -7.381 1.00 95.38 122 GLU A N 1
ATOM 954 C CA . GLU A 1 122 ? -2.832 5.590 -6.604 1.00 95.38 122 GLU A CA 1
ATOM 955 C C . GLU A 1 122 ? -3.066 5.328 -5.115 1.00 95.38 122 GLU A C 1
ATOM 957 O O . GLU A 1 122 ? -2.268 5.752 -4.274 1.00 95.38 122 GLU A O 1
ATOM 962 N N . ALA A 1 123 ? -4.121 4.577 -4.783 1.00 96.31 123 ALA A N 1
ATOM 963 C CA . ALA A 1 123 ? -4.453 4.228 -3.408 1.00 96.31 123 ALA A CA 1
ATOM 964 C C . ALA A 1 123 ? -3.357 3.380 -2.754 1.00 96.31 123 ALA A C 1
ATOM 966 O O . ALA A 1 123 ? -3.053 3.587 -1.579 1.00 96.31 123 ALA A O 1
ATOM 967 N N . LEU A 1 124 ? -2.747 2.445 -3.487 1.00 96.38 124 LEU A N 1
ATOM 968 C CA . LEU A 1 124 ? -1.662 1.612 -2.973 1.00 96.38 124 LEU A CA 1
ATOM 969 C C . LEU A 1 124 ? -0.450 2.461 -2.591 1.00 96.38 124 LEU A C 1
ATOM 971 O O . LEU A 1 124 ? 0.040 2.331 -1.467 1.00 96.38 124 LEU A O 1
ATOM 975 N N . VAL A 1 125 ? 0.017 3.329 -3.492 1.00 96.62 125 VAL A N 1
ATOM 976 C CA . VAL A 1 125 ? 1.207 4.157 -3.244 1.00 96.62 125 VAL A CA 1
ATOM 977 C C . VAL A 1 125 ? 0.930 5.199 -2.162 1.00 96.62 125 VAL A C 1
ATOM 979 O O . VAL A 1 125 ? 1.718 5.305 -1.221 1.00 96.62 125 VAL A O 1
ATOM 982 N N . GLN A 1 126 ? -0.224 5.875 -2.205 1.00 97.50 126 GLN A N 1
ATOM 983 C CA . GLN A 1 126 ? -0.627 6.811 -1.152 1.00 97.50 126 GLN A CA 1
ATOM 984 C C . GLN A 1 126 ? -0.649 6.118 0.212 1.00 97.50 126 GLN A C 1
ATOM 986 O O . GLN A 1 126 ? -0.054 6.599 1.171 1.00 97.50 126 GLN A O 1
ATOM 991 N N . THR A 1 127 ? -1.280 4.945 0.301 1.00 97.06 127 THR A N 1
ATOM 992 C CA . THR A 1 127 ? -1.362 4.185 1.555 1.00 97.06 127 THR A CA 1
ATOM 993 C C . THR A 1 127 ? 0.018 3.776 2.052 1.00 97.06 127 THR A C 1
ATOM 995 O O . THR A 1 127 ? 0.273 3.797 3.256 1.00 97.06 127 THR A O 1
ATOM 998 N N . HIS A 1 128 ? 0.926 3.418 1.145 1.00 96.00 128 HIS A N 1
ATOM 999 C CA . HIS A 1 128 ? 2.298 3.076 1.495 1.00 96.00 128 HIS A CA 1
ATOM 1000 C C . HIS A 1 128 ? 3.006 4.242 2.205 1.00 96.00 128 HIS A C 1
ATOM 1002 O O . HIS A 1 128 ? 3.652 4.040 3.239 1.00 96.00 128 HIS A O 1
ATOM 1008 N N . VAL A 1 129 ? 2.826 5.458 1.684 1.00 96.31 129 VAL A N 1
ATOM 1009 C CA . VAL A 1 129 ? 3.410 6.695 2.218 1.00 96.31 129 VAL A CA 1
ATOM 1010 C C . VAL A 1 129 ? 2.734 7.128 3.521 1.00 96.31 129 VAL A C 1
ATOM 1012 O O . VAL A 1 129 ? 3.427 7.342 4.513 1.00 96.31 129 VAL A O 1
ATOM 1015 N N . GLU A 1 130 ? 1.400 7.163 3.573 1.00 96.50 130 GLU A N 1
ATOM 1016 C CA . GLU A 1 130 ? 0.618 7.551 4.766 1.00 96.50 130 GLU A CA 1
ATOM 1017 C C . GLU A 1 130 ? 0.893 6.650 5.979 1.00 96.50 130 GLU A C 1
ATOM 1019 O O . GLU A 1 130 ? 0.885 7.084 7.133 1.00 96.50 130 GLU A O 1
ATOM 1024 N N . LEU A 1 131 ? 1.163 5.368 5.729 1.00 96.56 131 LEU A N 1
ATOM 1025 C CA . LEU A 1 131 ? 1.522 4.408 6.771 1.00 96.56 131 LEU A CA 1
ATOM 1026 C C . LEU A 1 131 ? 3.010 4.455 7.156 1.00 96.56 131 LEU A C 1
ATOM 1028 O O . LEU A 1 131 ? 3.433 3.675 8.017 1.00 96.56 131 LEU A O 1
ATOM 1032 N N . GLY A 1 132 ? 3.811 5.320 6.525 1.00 95.00 132 GLY A N 1
ATOM 1033 C CA . GLY A 1 132 ? 5.247 5.454 6.775 1.00 95.00 132 GLY A CA 1
ATOM 1034 C C . GLY A 1 132 ? 6.029 4.170 6.493 1.00 95.00 132 GLY A C 1
ATOM 1035 O O . GLY A 1 132 ? 6.994 3.853 7.197 1.00 95.00 132 GLY A O 1
ATOM 1036 N N . LEU A 1 133 ? 5.583 3.374 5.519 1.00 95.00 133 LEU A N 1
ATOM 1037 C CA . LEU A 1 133 ? 6.236 2.117 5.178 1.00 95.00 133 LEU A CA 1
ATOM 1038 C C . LEU A 1 133 ? 7.534 2.411 4.416 1.00 95.00 133 LEU A C 1
ATOM 1040 O O . LEU A 1 133 ? 7.523 3.056 3.374 1.00 95.00 133 LEU A O 1
ATOM 1044 N N . LYS A 1 134 ? 8.656 1.912 4.944 1.00 92.50 134 LYS A N 1
ATOM 1045 C CA . LYS A 1 134 ? 10.001 2.183 4.405 1.00 92.50 134 LYS A CA 1
ATOM 1046 C C . LYS A 1 134 ? 10.371 1.355 3.174 1.00 92.50 134 LYS A C 1
ATOM 1048 O O . LYS A 1 134 ? 11.338 1.676 2.500 1.00 92.50 134 LYS A O 1
ATOM 1053 N N . GLN A 1 135 ? 9.660 0.257 2.943 1.00 94.94 135 GLN A N 1
ATOM 1054 C CA . GLN A 1 135 ? 9.953 -0.662 1.848 1.00 94.94 135 GLN A CA 1
ATOM 1055 C C . GLN A 1 135 ? 9.574 -0.034 0.497 1.00 94.94 135 GLN A C 1
ATOM 1057 O O . GLN A 1 135 ? 8.607 0.703 0.402 1.00 94.94 135 GLN A O 1
ATOM 1062 N N . CYS A 1 136 ? 10.297 -0.332 -0.571 1.00 96.06 136 CYS A N 1
ATOM 1063 C CA . CYS A 1 136 ? 9.932 0.093 -1.915 1.00 96.06 136 CYS A CA 1
ATOM 1064 C C . CYS A 1 136 ? 8.808 -0.811 -2.464 1.00 96.06 136 CYS A C 1
ATOM 1066 O O . CYS A 1 136 ? 8.992 -2.034 -2.508 1.00 96.06 136 CYS A O 1
ATOM 1068 N N . PRO A 1 137 ? 7.639 -0.283 -2.866 1.00 96.56 137 PRO A N 1
ATOM 1069 C CA . PRO A 1 137 ? 6.605 -1.071 -3.530 1.00 96.56 137 PRO A CA 1
ATOM 1070 C C . PRO A 1 137 ? 7.095 -1.620 -4.881 1.00 96.56 137 PRO A C 1
ATOM 1072 O O . PRO A 1 137 ? 7.620 -0.885 -5.717 1.00 96.56 137 PRO A O 1
ATOM 1075 N N . VAL A 1 138 ? 6.875 -2.919 -5.103 1.00 97.19 138 VAL A N 1
ATOM 1076 C CA . VAL A 1 138 ? 7.222 -3.629 -6.343 1.00 97.19 138 VAL A CA 1
ATOM 1077 C C . VAL A 1 138 ? 5.971 -4.231 -6.964 1.00 97.19 138 VAL A C 1
ATOM 1079 O O . VAL A 1 138 ? 5.257 -5.011 -6.327 1.00 97.19 138 VAL A O 1
ATOM 1082 N N . MET A 1 139 ? 5.718 -3.898 -8.221 1.00 96.44 139 MET A N 1
ATOM 1083 C CA . MET A 1 139 ? 4.501 -4.251 -8.950 1.00 96.44 139 MET A CA 1
ATOM 1084 C C . MET A 1 139 ? 4.829 -4.688 -10.375 1.00 96.44 139 MET A C 1
ATOM 1086 O O . MET A 1 139 ? 5.890 -4.361 -10.908 1.00 96.44 139 MET A O 1
ATOM 1090 N N . THR A 1 140 ? 3.935 -5.460 -10.988 1.00 96.12 140 THR A N 1
ATOM 1091 C CA . THR A 1 140 ? 4.150 -6.013 -12.329 1.00 96.12 140 THR A CA 1
ATOM 1092 C C . THR A 1 140 ? 3.048 -5.630 -13.296 1.00 96.12 140 THR A C 1
ATOM 1094 O O . THR A 1 140 ? 1.879 -5.615 -12.914 1.00 96.12 140 THR A O 1
ATOM 1097 N N . ASN A 1 141 ? 3.424 -5.429 -14.560 1.00 94.00 141 ASN A N 1
ATOM 1098 C CA . ASN A 1 141 ? 2.518 -5.249 -15.702 1.00 94.00 141 ASN A CA 1
ATOM 1099 C C . ASN A 1 141 ? 1.520 -4.084 -15.563 1.00 94.00 141 ASN A C 1
ATOM 1101 O O . ASN A 1 141 ? 0.480 -4.062 -16.219 1.00 94.00 141 ASN A O 1
ATOM 1105 N N . VAL A 1 142 ? 1.836 -3.095 -14.731 1.00 93.69 142 VAL A N 1
ATOM 1106 C CA . VAL A 1 142 ? 0.988 -1.929 -14.456 1.00 93.69 142 VAL A CA 1
ATOM 1107 C C . VAL A 1 142 ? 0.693 -1.158 -15.735 1.00 93.69 142 VAL A C 1
ATOM 1109 O O . VAL A 1 142 ? -0.436 -0.721 -15.967 1.00 93.69 142 VAL A O 1
ATOM 1112 N N . SER A 1 143 ? 1.690 -1.035 -16.611 1.00 93.06 143 SER A N 1
ATOM 1113 C CA . SER A 1 143 ? 1.579 -0.224 -17.820 1.00 93.06 143 SER A CA 1
ATOM 1114 C C . SER A 1 143 ? 0.578 -0.778 -18.842 1.00 93.06 143 SER A C 1
ATOM 1116 O O . SER A 1 143 ? 0.210 -0.059 -19.774 1.00 93.06 143 SER A O 1
ATOM 1118 N N . HIS A 1 144 ? 0.150 -2.036 -18.692 1.00 92.50 144 HIS A N 1
ATOM 1119 C CA . HIS A 1 144 ? -0.858 -2.672 -19.542 1.00 92.50 144 HIS A CA 1
ATOM 1120 C C . HIS A 1 144 ? -2.284 -2.233 -19.195 1.00 92.50 144 HIS A C 1
ATOM 1122 O O . HIS A 1 144 ? -3.178 -2.365 -20.030 1.00 92.50 144 HIS A O 1
ATOM 1128 N N . TYR A 1 145 ? -2.492 -1.694 -17.993 1.00 93.38 145 TYR A N 1
ATOM 1129 C CA . TYR A 1 145 ? -3.804 -1.275 -17.501 1.00 93.38 145 TYR A CA 1
ATOM 1130 C C . TYR A 1 145 ? -4.038 0.233 -17.598 1.00 93.38 145 TYR A C 1
ATOM 1132 O O . TYR A 1 145 ? -5.164 0.686 -17.402 1.00 93.38 145 TYR A O 1
ATOM 1140 N N . LEU A 1 146 ? -2.986 1.003 -17.889 1.00 94.12 146 LEU A N 1
ATOM 1141 C CA . LEU A 1 146 ? -3.024 2.460 -17.917 1.00 94.12 146 LEU A CA 1
ATOM 1142 C C . LEU A 1 146 ? -2.857 2.993 -19.336 1.00 94.12 146 LEU A C 1
ATOM 1144 O O . LEU A 1 146 ? -1.961 2.587 -20.084 1.00 94.12 146 LEU A O 1
ATOM 1148 N N . ASN A 1 147 ? -3.705 3.955 -19.687 1.00 94.31 147 ASN A N 1
ATOM 1149 C CA . ASN A 1 147 ? -3.489 4.790 -20.860 1.00 94.31 147 ASN A CA 1
ATOM 1150 C C . ASN A 1 147 ? -2.357 5.820 -20.595 1.00 94.31 147 ASN A C 1
ATOM 1152 O O . ASN A 1 147 ? -1.903 5.955 -19.456 1.00 94.31 147 ASN A O 1
ATOM 1156 N N . PRO A 1 148 ? -1.875 6.553 -21.618 1.00 93.19 148 PRO A N 1
ATOM 1157 C CA . PRO A 1 148 ? -0.774 7.503 -21.444 1.00 93.19 148 PRO A CA 1
ATOM 1158 C C . PRO A 1 148 ? -1.036 8.615 -20.417 1.00 93.19 148 PRO A C 1
ATOM 1160 O O . PRO A 1 148 ? -0.120 8.999 -19.699 1.00 93.19 148 PRO A O 1
ATOM 1163 N N . GLU A 1 149 ? -2.271 9.114 -20.321 1.00 94.62 149 GLU A N 1
ATOM 1164 C CA . GLU A 1 149 ? -2.636 10.168 -19.364 1.00 94.62 149 GLU A CA 1
ATOM 1165 C C . GLU A 1 149 ? -2.620 9.640 -17.926 1.00 94.62 149 GLU A C 1
ATOM 1167 O O . GLU A 1 149 ? -2.070 10.281 -17.036 1.00 94.62 149 GLU A O 1
ATOM 1172 N N . GLN A 1 150 ? -3.162 8.441 -17.708 1.00 95.81 150 GLN A N 1
ATOM 1173 C CA . GLN A 1 150 ? -3.155 7.766 -16.408 1.00 95.81 150 GLN A CA 1
ATOM 1174 C C . GLN A 1 150 ? -1.737 7.405 -15.967 1.00 95.81 150 GLN A C 1
ATOM 1176 O O . GLN A 1 150 ? -1.399 7.545 -14.796 1.00 95.81 150 GLN A O 1
ATOM 1181 N N . TRP A 1 151 ? -0.891 6.966 -16.901 1.00 95.38 151 TRP A N 1
ATOM 1182 C CA . TRP A 1 151 ? 0.514 6.700 -16.611 1.00 95.38 151 TRP A CA 1
ATOM 1183 C C . TRP A 1 151 ? 1.247 7.979 -16.190 1.00 95.38 151 TRP A C 1
ATOM 1185 O O . TRP A 1 151 ? 1.907 7.985 -15.158 1.00 95.38 151 TRP A O 1
ATOM 1195 N N . ALA A 1 152 ? 1.073 9.078 -16.929 1.00 94.69 152 ALA A N 1
ATOM 1196 C CA . ALA A 1 152 ? 1.674 10.362 -16.574 1.00 94.69 152 ALA A CA 1
ATOM 1197 C C . ALA A 1 152 ? 1.169 10.894 -15.219 1.00 94.69 152 ALA A C 1
ATOM 1199 O O . ALA A 1 152 ? 1.948 11.435 -14.438 1.00 94.69 152 ALA A O 1
ATOM 1200 N N . ALA A 1 153 ? -0.119 10.712 -14.909 1.00 95.75 153 ALA A N 1
ATOM 1201 C CA . ALA A 1 153 ? -0.676 11.059 -13.602 1.00 95.75 153 ALA A CA 1
ATOM 1202 C C . ALA A 1 153 ? -0.045 10.227 -12.474 1.00 95.75 153 ALA A C 1
ATOM 1204 O O . ALA A 1 153 ? 0.290 10.770 -11.422 1.00 95.75 153 ALA A O 1
ATOM 1205 N N . PHE A 1 154 ? 0.173 8.933 -12.711 1.00 96.06 154 PHE A N 1
ATOM 1206 C CA . PHE A 1 154 ? 0.862 8.065 -11.764 1.00 96.06 154 PHE A CA 1
ATOM 1207 C C . PHE A 1 154 ? 2.330 8.470 -11.558 1.00 96.06 154 PHE A C 1
ATOM 1209 O O . PHE A 1 154 ? 2.777 8.566 -10.416 1.00 96.06 154 PHE A O 1
ATOM 1216 N N . GLU A 1 155 ? 3.069 8.768 -12.633 1.00 95.38 155 GLU A N 1
ATOM 1217 C CA . GLU A 1 155 ? 4.441 9.295 -12.550 1.00 95.38 155 GLU A CA 1
ATOM 1218 C C . GLU A 1 155 ? 4.491 10.564 -11.687 1.00 95.38 155 GLU A C 1
ATOM 1220 O O . GLU A 1 155 ? 5.315 10.666 -10.774 1.00 95.38 155 GLU A O 1
ATOM 1225 N N . GLN A 1 156 ? 3.570 11.502 -11.931 1.00 96.12 156 GLN A N 1
ATOM 1226 C CA . GLN A 1 156 ? 3.480 12.742 -11.166 1.00 96.12 156 GLN A CA 1
ATOM 1227 C C . GLN A 1 156 ? 3.170 12.477 -9.691 1.00 96.12 156 GLN A C 1
ATOM 1229 O O . GLN A 1 156 ? 3.808 13.063 -8.823 1.00 96.12 156 GLN A O 1
ATOM 1234 N N . GLN A 1 157 ? 2.244 11.564 -9.390 1.00 96.94 157 GLN A N 1
ATOM 1235 C CA . GLN A 1 157 ? 1.912 11.211 -8.011 1.00 96.94 157 GLN A CA 1
ATOM 1236 C C . GLN A 1 157 ? 3.126 10.641 -7.264 1.00 96.94 157 GLN A C 1
ATOM 1238 O O . GLN A 1 157 ? 3.387 11.024 -6.124 1.00 96.94 157 GLN A O 1
ATOM 1243 N N . VAL A 1 158 ? 3.878 9.730 -7.888 1.00 96.56 158 VAL A N 1
ATOM 1244 C CA . VAL A 1 158 ? 5.087 9.146 -7.284 1.00 96.56 158 VAL A CA 1
ATOM 1245 C C . VAL A 1 158 ? 6.125 10.235 -6.995 1.00 96.56 158 VAL A C 1
ATOM 1247 O O . VAL A 1 158 ? 6.710 10.246 -5.907 1.00 96.56 158 VAL A O 1
ATOM 1250 N N . ALA A 1 159 ? 6.301 11.179 -7.924 1.00 95.62 159 ALA A N 1
ATOM 1251 C CA . ALA A 1 159 ? 7.190 12.324 -7.752 1.00 95.62 159 ALA A CA 1
ATOM 1252 C C . ALA A 1 159 ? 6.729 13.264 -6.622 1.00 95.62 159 ALA A C 1
ATOM 1254 O O . ALA A 1 159 ? 7.537 13.620 -5.763 1.00 95.62 159 ALA A O 1
ATOM 1255 N N . ASP A 1 160 ? 5.441 13.614 -6.574 1.00 96.94 160 ASP A N 1
ATOM 1256 C CA . ASP A 1 160 ? 4.855 14.498 -5.555 1.00 96.94 160 ASP A CA 1
ATOM 1257 C C . ASP A 1 160 ? 4.966 13.903 -4.146 1.00 96.94 160 ASP A C 1
ATOM 1259 O O . ASP A 1 160 ? 5.204 14.619 -3.171 1.00 96.94 160 ASP A O 1
ATOM 1263 N N . LEU A 1 161 ? 4.833 12.580 -4.037 1.00 96.38 161 LEU A N 1
ATOM 1264 C CA . LEU A 1 161 ? 4.996 11.848 -2.783 1.00 96.38 161 LEU A CA 1
ATOM 1265 C C . LEU A 1 161 ? 6.463 11.659 -2.373 1.00 96.38 161 LEU A C 1
ATOM 1267 O O . LEU A 1 161 ? 6.722 11.197 -1.260 1.00 96.38 161 LEU A O 1
ATOM 1271 N N . GLY A 1 162 ? 7.420 11.982 -3.249 1.00 95.00 162 GLY A N 1
ATOM 1272 C CA . GLY A 1 162 ? 8.848 11.794 -2.994 1.00 95.00 162 GLY A CA 1
ATOM 1273 C C . GLY A 1 162 ? 9.208 10.338 -2.692 1.00 95.00 162 GLY A C 1
ATOM 1274 O O . GLY A 1 162 ? 10.064 10.076 -1.845 1.00 95.00 162 GLY A O 1
ATOM 1275 N N . THR A 1 163 ? 8.516 9.388 -3.326 1.00 94.94 163 THR A N 1
ATOM 1276 C CA . THR A 1 163 ? 8.701 7.950 -3.103 1.00 94.94 163 THR A CA 1
ATOM 1277 C C . THR A 1 163 ? 9.249 7.260 -4.348 1.00 94.94 163 THR A C 1
ATOM 1279 O O . THR A 1 163 ? 9.219 7.810 -5.445 1.00 94.94 163 THR A O 1
ATOM 1282 N N . THR A 1 164 ? 9.747 6.038 -4.181 1.00 94.88 164 THR A N 1
ATOM 1283 C CA . THR A 1 164 ? 10.249 5.211 -5.282 1.00 94.88 164 THR A CA 1
ATOM 1284 C C . THR A 1 164 ? 9.343 4.006 -5.445 1.00 94.88 164 THR A C 1
ATOM 1286 O O . THR A 1 164 ? 8.990 3.358 -4.462 1.00 94.88 164 THR A O 1
ATOM 1289 N N . VAL A 1 165 ? 9.002 3.679 -6.689 1.00 96.75 165 VAL A N 1
ATOM 1290 C CA . VAL A 1 165 ? 8.237 2.481 -7.048 1.00 96.75 165 VAL A CA 1
ATOM 1291 C C . VAL A 1 165 ? 9.015 1.704 -8.101 1.00 96.75 165 VAL A C 1
ATOM 1293 O O . VAL A 1 165 ? 9.562 2.295 -9.029 1.00 96.75 165 VAL A O 1
ATOM 1296 N N . ILE A 1 166 ? 9.052 0.377 -7.978 1.00 97.12 166 ILE A N 1
ATOM 1297 C CA . ILE A 1 166 ? 9.613 -0.503 -9.007 1.00 97.12 166 ILE A CA 1
ATOM 1298 C C . ILE A 1 166 ? 8.464 -1.147 -9.779 1.00 97.12 166 ILE A C 1
ATOM 1300 O O . ILE A 1 166 ? 7.641 -1.872 -9.213 1.00 97.12 166 ILE A O 1
ATOM 1304 N N . VAL A 1 167 ? 8.443 -0.917 -11.091 1.00 96.12 167 VAL A N 1
ATOM 1305 C CA . VAL A 1 167 ? 7.493 -1.541 -12.015 1.00 96.12 167 VAL A CA 1
ATOM 1306 C C . VAL A 1 167 ? 8.249 -2.501 -12.927 1.00 96.12 167 VAL A C 1
ATOM 1308 O O . VAL A 1 167 ? 9.162 -2.098 -13.644 1.00 96.12 167 VAL A O 1
ATOM 1311 N N . ILE A 1 168 ? 7.876 -3.779 -12.895 1.00 96.06 168 ILE A N 1
ATOM 1312 C CA . ILE A 1 168 ? 8.502 -4.833 -13.698 1.00 96.06 168 ILE A CA 1
ATOM 1313 C C . ILE A 1 168 ? 7.523 -5.257 -14.782 1.00 96.06 168 ILE A C 1
ATOM 1315 O O . ILE A 1 168 ? 6.433 -5.765 -14.516 1.00 96.06 168 ILE A O 1
ATOM 1319 N N . GLU A 1 169 ? 7.928 -5.081 -16.025 1.00 94.25 169 GLU A N 1
ATOM 1320 C CA . GLU A 1 169 ? 7.068 -5.318 -17.170 1.00 94.25 169 GLU A CA 1
ATOM 1321 C C . GLU A 1 169 ? 7.619 -6.449 -18.027 1.00 94.25 169 GLU A C 1
ATOM 1323 O O . GLU A 1 169 ? 8.809 -6.473 -18.341 1.00 94.25 169 GLU A O 1
ATOM 1328 N N . TYR A 1 170 ? 6.746 -7.358 -18.454 1.00 92.50 170 TYR A N 1
ATOM 1329 C CA . TYR A 1 170 ? 7.083 -8.251 -19.552 1.00 92.50 170 TYR A CA 1
ATOM 1330 C C . TYR A 1 170 ? 6.832 -7.534 -20.884 1.00 92.50 170 TYR A C 1
ATOM 1332 O O . TYR A 1 170 ? 5.740 -7.021 -21.127 1.00 92.50 170 TYR A O 1
ATOM 1340 N N . SER A 1 171 ? 7.843 -7.474 -21.748 1.00 90.81 171 SER A N 1
ATOM 1341 C CA . SER A 1 171 ? 7.744 -6.827 -23.057 1.00 90.81 171 SER A CA 1
ATOM 1342 C C . SER A 1 171 ? 8.750 -7.439 -24.023 1.00 90.81 171 SER A C 1
ATOM 1344 O O . SER A 1 171 ? 9.916 -7.577 -23.671 1.00 90.81 171 SER A O 1
ATOM 1346 N N . GLU A 1 172 ? 8.310 -7.755 -25.241 1.00 89.19 172 GLU A N 1
ATOM 1347 C CA . GLU A 1 172 ? 9.182 -8.211 -26.341 1.00 89.19 172 GLU A CA 1
ATOM 1348 C C . GLU A 1 172 ? 9.901 -7.047 -27.039 1.00 89.19 172 GLU A C 1
ATOM 1350 O O . GLU A 1 172 ? 10.834 -7.241 -27.811 1.00 89.19 172 GLU A O 1
ATOM 1355 N N . THR A 1 173 ? 9.438 -5.819 -26.802 1.00 89.94 173 THR A N 1
ATOM 1356 C CA . THR A 1 173 ? 9.967 -4.618 -27.449 1.00 89.94 173 THR A CA 1
ATOM 1357 C C . THR A 1 173 ? 10.453 -3.614 -26.422 1.00 89.94 173 THR A C 1
ATOM 1359 O O . THR A 1 173 ? 9.824 -3.435 -25.374 1.00 89.94 173 THR A O 1
ATOM 1362 N N . ASN A 1 174 ? 11.502 -2.878 -26.776 1.00 89.44 174 ASN A N 1
ATOM 1363 C CA . ASN A 1 174 ? 11.921 -1.694 -26.043 1.00 89.44 174 ASN A CA 1
ATOM 1364 C C . ASN A 1 174 ? 10.821 -0.609 -26.120 1.00 89.44 174 ASN A C 1
ATOM 1366 O O . ASN A 1 174 ? 10.348 -0.268 -27.205 1.00 89.44 174 ASN A O 1
ATOM 1370 N N . ARG A 1 175 ? 10.396 -0.086 -24.962 1.00 90.69 175 ARG A N 1
ATOM 1371 C CA . ARG A 1 175 ? 9.325 0.921 -24.813 1.00 90.69 175 ARG A CA 1
ATOM 1372 C C . ARG A 1 175 ? 9.827 2.240 -24.207 1.00 90.69 175 ARG A C 1
ATOM 1374 O O . ARG A 1 175 ? 9.034 2.955 -23.602 1.00 90.69 175 ARG A O 1
ATOM 1381 N N . MET A 1 176 ? 11.110 2.565 -24.372 1.00 88.69 176 MET A N 1
ATOM 1382 C CA . MET A 1 176 ? 11.784 3.737 -23.786 1.00 88.69 176 MET A CA 1
ATOM 1383 C C . MET A 1 176 ? 10.979 5.041 -23.889 1.00 88.69 176 MET A C 1
ATOM 1385 O O . MET A 1 176 ? 10.763 5.703 -22.883 1.00 88.69 176 MET A O 1
ATOM 1389 N N . GLU A 1 177 ? 10.421 5.357 -25.062 1.00 88.12 177 GLU A N 1
ATOM 1390 C CA . GLU A 1 177 ? 9.612 6.573 -25.268 1.00 88.12 177 GLU A CA 1
ATOM 1391 C C . GLU A 1 177 ? 8.390 6.678 -24.340 1.00 88.12 177 GLU A C 1
ATOM 1393 O O . GLU A 1 177 ? 8.030 7.774 -23.908 1.00 88.12 177 GLU A O 1
ATOM 1398 N N . LYS A 1 178 ? 7.750 5.546 -24.004 1.00 88.81 178 LYS A N 1
ATOM 1399 C CA . LYS A 1 178 ? 6.603 5.509 -23.078 1.00 88.81 178 LYS A CA 1
ATOM 1400 C C . LYS A 1 178 ? 7.028 5.848 -21.647 1.00 88.81 178 LYS A C 1
ATOM 1402 O O . LYS A 1 178 ? 6.224 6.398 -20.906 1.00 88.81 178 LYS A O 1
ATOM 1407 N N . PHE A 1 179 ? 8.264 5.518 -21.278 1.00 91.69 179 PHE A N 1
ATOM 1408 C CA . PHE A 1 179 ? 8.787 5.590 -19.912 1.00 91.69 179 PHE A CA 1
ATOM 1409 C C . PHE A 1 179 ? 9.926 6.602 -19.767 1.00 91.69 179 PHE A C 1
ATOM 1411 O O . PHE A 1 179 ? 10.730 6.495 -18.849 1.00 91.69 179 PHE A O 1
ATOM 1418 N N . LYS A 1 180 ? 10.012 7.589 -20.661 1.00 89.06 180 LYS A N 1
ATOM 1419 C CA . LYS A 1 180 ? 11.111 8.564 -20.692 1.00 89.06 180 LYS A CA 1
ATOM 1420 C C . LYS A 1 180 ? 11.264 9.385 -19.406 1.00 89.06 180 LYS A C 1
ATOM 1422 O O . LYS A 1 180 ? 12.348 9.868 -19.123 1.00 89.06 180 LYS A O 1
ATOM 1427 N N . ASN A 1 181 ? 10.198 9.550 -18.622 1.00 89.00 181 ASN A N 1
ATOM 1428 C CA . ASN A 1 181 ? 10.259 10.262 -17.342 1.00 89.00 181 ASN A CA 1
ATOM 1429 C C . ASN A 1 181 ? 10.647 9.341 -16.169 1.00 89.00 181 ASN A C 1
ATOM 1431 O O . ASN A 1 181 ? 10.682 9.783 -15.024 1.00 89.00 181 ASN A O 1
ATOM 1435 N N . CYS A 1 182 ? 10.902 8.060 -16.440 1.00 90.88 182 CYS A N 1
ATOM 1436 C CA . CYS A 1 182 ? 11.301 7.056 -15.465 1.00 90.88 182 CYS A CA 1
ATOM 1437 C C . CYS A 1 182 ? 12.764 6.645 -15.683 1.00 90.88 182 CYS A C 1
ATOM 1439 O O . CYS A 1 182 ? 13.289 6.720 -16.793 1.00 90.88 182 CYS A O 1
ATOM 1441 N N . CYS A 1 183 ? 13.387 6.076 -14.650 1.00 91.69 183 CYS A N 1
ATOM 1442 C CA . CYS A 1 183 ? 14.609 5.290 -14.820 1.00 91.69 183 CYS A CA 1
ATOM 1443 C C . CYS A 1 183 ? 14.259 3.966 -15.524 1.00 91.69 183 CYS A C 1
ATOM 1445 O O . CYS A 1 183 ? 13.886 2.988 -14.870 1.00 91.69 183 CYS A O 1
ATOM 1447 N N . TYR A 1 184 ? 14.311 3.955 -16.857 1.00 93.06 184 TYR A N 1
ATOM 1448 C CA . TYR A 1 184 ? 13.891 2.820 -17.676 1.00 93.06 184 TYR A CA 1
ATOM 1449 C C . TYR A 1 184 ? 15.064 1.899 -18.039 1.00 93.06 184 TYR A C 1
ATOM 1451 O O . TYR A 1 184 ? 16.092 2.338 -18.557 1.00 93.06 184 TYR A O 1
ATOM 1459 N N . TYR A 1 185 ? 14.861 0.601 -17.808 1.00 91.69 185 TYR A N 1
ATOM 1460 C CA . TYR A 1 185 ? 15.800 -0.468 -18.137 1.00 91.69 185 TYR A CA 1
ATOM 1461 C C . TYR A 1 185 ? 15.084 -1.512 -18.994 1.00 91.69 185 TYR A C 1
ATOM 1463 O O . TYR A 1 185 ? 14.010 -1.996 -18.622 1.00 91.69 185 TYR A O 1
ATOM 1471 N N . TYR A 1 186 ? 15.681 -1.877 -20.126 1.00 91.88 186 TYR A N 1
ATOM 1472 C CA . TYR A 1 186 ? 15.200 -2.957 -20.982 1.00 91.88 186 TYR A CA 1
ATOM 1473 C C . TYR A 1 186 ? 16.301 -3.993 -21.174 1.00 91.88 186 TYR A C 1
ATOM 1475 O O . TYR A 1 186 ? 17.386 -3.662 -21.641 1.00 91.88 186 TYR A O 1
ATOM 1483 N N . VAL A 1 187 ? 16.005 -5.245 -20.827 1.00 90.94 187 VAL A N 1
ATOM 1484 C CA . VAL A 1 187 ? 16.916 -6.371 -21.042 1.00 90.94 187 VAL A CA 1
ATOM 1485 C C . VAL A 1 187 ? 16.315 -7.274 -22.110 1.00 90.94 187 VAL A C 1
ATOM 1487 O O . VAL A 1 187 ? 15.206 -7.780 -21.926 1.00 90.94 187 VAL A O 1
ATOM 1490 N N . ASP A 1 188 ? 17.028 -7.438 -23.222 1.00 88.75 188 ASP A N 1
ATOM 1491 C CA . ASP A 1 188 ? 16.589 -8.270 -24.345 1.00 88.75 188 ASP A CA 1
ATOM 1492 C C . ASP A 1 188 ? 16.914 -9.765 -24.154 1.00 88.75 188 ASP A C 1
ATOM 1494 O O . ASP A 1 188 ? 17.400 -10.202 -23.107 1.00 88.75 188 ASP A O 1
ATOM 1498 N N . GLU A 1 189 ? 16.592 -10.576 -25.166 1.00 86.81 189 GLU A N 1
ATOM 1499 C CA . GLU A 1 189 ? 16.814 -12.029 -25.158 1.00 86.81 189 GLU A CA 1
ATOM 1500 C C . GLU A 1 189 ? 18.299 -12.413 -25.092 1.00 86.81 189 GLU A C 1
ATOM 1502 O O . GLU A 1 189 ? 18.632 -13.472 -24.556 1.00 86.81 189 GLU A O 1
ATOM 1507 N N . ASP A 1 190 ? 19.182 -11.535 -25.573 1.00 87.44 190 ASP A N 1
ATOM 1508 C CA . ASP A 1 190 ? 20.635 -11.707 -25.543 1.00 87.44 190 ASP A CA 1
ATOM 1509 C C . ASP A 1 190 ? 21.252 -11.216 -24.216 1.00 87.44 190 ASP A C 1
ATOM 1511 O O . ASP A 1 190 ? 22.475 -11.241 -24.048 1.00 87.44 190 ASP A O 1
ATOM 1515 N N . LEU A 1 191 ? 20.416 -10.814 -23.247 1.00 83.25 191 LEU A N 1
ATOM 1516 C CA . LEU A 1 191 ? 20.799 -10.252 -21.947 1.00 83.25 191 LEU A CA 1
ATOM 1517 C C . LEU A 1 191 ? 21.549 -8.915 -22.052 1.00 83.25 191 LEU A C 1
ATOM 1519 O O . LEU A 1 191 ? 22.296 -8.545 -21.139 1.00 83.25 191 LEU A O 1
ATOM 1523 N N . VAL A 1 192 ? 21.349 -8.176 -23.145 1.00 84.38 192 VAL A N 1
ATOM 1524 C CA . VAL A 1 192 ? 21.887 -6.823 -23.303 1.00 84.38 192 VAL A CA 1
ATOM 1525 C C . VAL A 1 192 ? 20.983 -5.840 -22.571 1.00 84.38 192 VAL A C 1
ATOM 1527 O O . VAL A 1 192 ? 19.767 -5.826 -22.752 1.00 84.38 192 VAL A O 1
ATOM 1530 N N . ASP A 1 193 ? 21.601 -5.007 -21.737 1.00 82.56 193 ASP A N 1
ATOM 1531 C CA . ASP A 1 193 ? 20.930 -3.974 -20.956 1.00 82.56 193 ASP A CA 1
ATOM 1532 C C . ASP A 1 193 ? 20.942 -2.634 -21.705 1.00 82.56 193 ASP A C 1
ATOM 1534 O O . ASP A 1 193 ? 21.992 -2.015 -21.907 1.00 82.56 193 ASP A O 1
ATOM 1538 N N . TRP A 1 194 ? 19.755 -2.195 -22.114 1.00 81.12 194 TRP A N 1
ATOM 1539 C CA . TRP A 1 194 ? 19.500 -0.924 -22.773 1.00 81.12 194 TRP A CA 1
ATOM 1540 C C . TRP A 1 194 ? 18.971 0.076 -21.743 1.00 81.12 194 TRP A C 1
ATOM 1542 O O . TRP A 1 194 ? 17.877 -0.099 -21.198 1.00 81.12 194 TRP A O 1
ATOM 1552 N N . ARG A 1 195 ? 19.747 1.136 -21.493 1.00 81.12 195 ARG A N 1
ATOM 1553 C CA . ARG A 1 195 ? 19.467 2.142 -20.460 1.00 81.12 195 ARG A CA 1
ATOM 1554 C C . ARG A 1 195 ? 19.325 3.530 -21.056 1.00 81.12 195 ARG A C 1
ATOM 1556 O O . ARG A 1 195 ? 20.135 3.915 -21.898 1.00 81.12 195 ARG A O 1
ATOM 1563 N N . ASP A 1 196 ? 18.377 4.285 -20.518 1.00 68.00 196 ASP A N 1
ATOM 1564 C CA . ASP A 1 196 ? 18.327 5.738 -20.644 1.00 68.00 196 ASP A CA 1
ATOM 1565 C C . ASP A 1 196 ? 18.433 6.334 -19.236 1.00 68.00 196 ASP A C 1
ATOM 1567 O O . ASP A 1 196 ? 17.619 6.025 -18.365 1.00 68.00 196 ASP A O 1
ATOM 1571 N N . MET A 1 197 ? 19.496 7.098 -18.975 1.00 57.66 197 MET A N 1
ATOM 1572 C CA . MET A 1 197 ? 19.688 7.773 -17.689 1.00 57.66 197 MET A CA 1
ATOM 1573 C C . MET A 1 197 ? 19.343 9.248 -17.878 1.00 57.66 197 MET A C 1
ATOM 1575 O O . MET A 1 197 ? 20.220 10.033 -18.243 1.00 57.66 197 MET A O 1
ATOM 1579 N N . ASN A 1 198 ? 18.070 9.586 -17.663 1.00 52.03 198 ASN A N 1
ATOM 1580 C CA . ASN A 1 198 ? 17.627 10.974 -17.500 1.00 52.03 198 ASN A CA 1
ATOM 1581 C C . ASN A 1 198 ? 17.961 11.511 -16.106 1.00 52.03 198 ASN A C 1
ATOM 1583 O O . ASN A 1 198 ? 17.939 10.714 -15.139 1.00 52.03 198 ASN A O 1
#

Radius of gyration: 23.44 Å; Cα contacts (8 Å, |Δi|>4): 200; chains: 1; bounding box: 64×32×61 Å

Foldseek 3Di:
DLVVVLCQLVQNDPPDWDADPVRDTDGSVVAADEPAACLPGDDPCVVPVVLVLVLVVVPDDPVRQVVLQVVQQVVQVVVVVVCVVDPDPDDGDHRDHSSVSVVVVVDDDDPCLSVQLLSSLLCVVVSCLSSVPRHAYEYEPSVVRDDLVSVVVSLVSCVVSVGHHHYRYDDQDDPCVSQVSHFDWDQHPVRDIDTDDD

Solvent-accessible surface area (backbone atoms only — not comparable to full-atom values): 12055 Å² total; per-residue (Å²): 104,73,70,53,55,56,36,12,48,64,56,73,44,86,89,42,74,41,62,53,98,84,67,50,80,43,56,26,64,77,48,32,42,71,55,41,41,58,92,80,71,58,50,68,51,82,74,38,44,74,59,50,56,52,49,50,60,70,69,46,51,70,69,55,52,49,50,54,45,52,51,36,40,54,51,42,53,53,52,48,59,56,49,70,77,43,102,56,100,75,84,74,74,80,57,61,54,73,70,53,50,50,59,69,70,61,81,69,70,67,79,70,42,79,80,34,61,64,58,45,52,51,50,50,54,51,50,40,56,80,68,66,54,85,43,34,45,31,35,29,51,61,74,80,69,42,55,75,67,54,45,51,52,49,54,50,50,38,57,76,69,74,58,67,73,48,78,50,68,89,69,99,61,88,56,59,84,85,38,62,94,45,90,43,77,43,70,53,97,87,68,50,80,49,75,53,89,122

Secondary structure (DSSP, 8-state):
-HHHHHHHHTTSSSS--EE-TT--EE-HHHHEEEEE-HHHH--HHHHHHHHHHHHHHHHS-HHHHHHHHHHHHHHHHHHHHHHTTSSS----PPPPPHHHHHHHTT----GGGGG-HHHHHHHHHHHHHHTT--SEEEEESGGGT--HHHHHHHHHHHHHTT---EEE---SS--GGGGTTS-EEEE-TT--EEEE--

pLDDT: mean 92.2, std 5.54, range [52.03, 97.5]

Organism: Lactiplantibacillus pentosus (NCBI:txid1589)